Protein AF-A0A8T2JBZ5-F1 (afdb_monomer)

Organism: NCBI:txid247094

Foldseek 3Di:
DCQVVLVVVCLPPNLLVLQLQLLVLLLVLLVQCLVDPDPVSPVVSVVSNVSSCSSNVNSVLVVLCVVDVDPVSSLVSSLVVVLVVLLCVLVLLLVQLVCCQPVNDNRSSVVVSVVSVVVSVVSVVPDDPDPDDNPPDPPDPVVVCVPDPVSVVVVVVVVVVVVVVVVCLVVVLVCCVPPVVDRRSVSSVVSVVVSVVVSCCSVVVSVVCVVPVD

Solvent-accessible surface area (backbone atoms only — not comparable to full-atom values): 11447 Å² total; per-residue (Å²): 130,62,51,67,58,44,53,54,48,33,63,73,74,28,44,63,61,41,34,51,52,10,46,54,32,36,46,52,15,40,52,39,48,69,71,44,86,46,71,69,48,39,52,51,20,51,54,36,30,52,54,8,51,38,22,32,52,55,28,49,54,49,47,48,52,67,74,31,78,49,70,68,59,22,51,52,52,52,51,50,52,53,50,53,52,48,49,50,64,37,49,42,44,30,52,39,22,42,33,31,67,78,65,34,83,59,44,43,44,52,52,51,44,51,51,44,52,52,50,48,52,50,46,67,71,66,63,63,86,66,86,71,70,76,70,89,62,81,73,74,56,70,67,58,59,73,64,34,66,67,52,47,52,53,50,50,50,53,49,52,53,51,50,54,50,64,52,48,58,59,52,52,46,50,47,39,53,74,75,63,69,54,60,66,38,54,60,16,49,69,38,47,67,57,36,54,50,50,54,51,46,54,58,52,50,53,56,47,49,69,70,65,75,110

Radius of gyration: 19.51 Å; Cα contacts (8 Å, |Δi|>4): 170; chains: 1; bounding box: 45×34×56 Å

pLDDT: mean 81.17, std 9.2, range [47.78, 92.88]

Secondary structure (DSSP, 8-state):
--HHHHHHHHHHH-SHHHHHHHHHHHHHHHHHHHT--SHHHHHHHHHHHHHHHHHHHHHHHHHHHHH--SHHHHHHHHHHHHHHHHHHHHHHHHHHHHHHHHH-TTHHHHHHHHHHHHHHHHHHHH----------PPPPPHHHHHH-HHHHHHHHHHHHHHHHHHHHHHHHHHHHHHHS---HHHHHHTTHHHHHHHHHHHHHHHHHHHHH--

Mean predicted aligned error: 7.97 Å

Nearest PDB structures (foldseek):
  8wre-assembly1_A  TM=8.647E-01  e=7.474E-12  Homo sapiens
  8jt9-assembly1_A  TM=8.585E-01  e=1.665E-11  Homo sapiens
  8wlj-assembly1_A  TM=8.645E-01  e=1.445E-11  Homo sapiens
  8tgk-assembly1_A  TM=8.755E-01  e=2.930E-11  Homo sapiens
  8wvg-assembly1_A  TM=8.884E-01  e=5.156E-11  Homo sapiens

Sequence (214 aa):
MVNPFVGFITNRIGYDTPLFCGFCFTFMSAVMVTLANSYALLMVARGLHGIGSCCTSVAGMGLLADVYPDDYERGKAMGFAMSVMAIGLLGGAPFGSVMYQFTGKEAPFLVIAGFALVDGALQLYTLKPLKFSPRNMPLPPYRALLTDPYILIAAGSLCICNLSYGILEPTLTIRMMEYMCSPRWELGLAFLPSMLTFMIVVNVFGMLAHKIGR

InterPro domains:
  IPR011701 Major facilitator superfamily [PF07690] (3-214)
  IPR020846 Major facilitator superfamily domain [PS50850] (1-214)
  IPR036259 MFS transporter superfamily [G3DSA:1.20.1250.20] (1-214)
  IPR036259 MFS transporter superfamily [S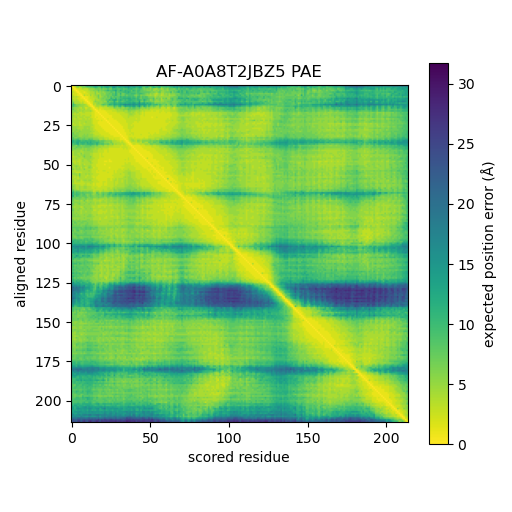SF103473] (3-214)
  IPR050930 Major Facilitator Superfamily Vesicular Transporter [PTHR23506] (1-214)

Structure (mmCIF, N/CA/C/O backbone):
data_AF-A0A8T2JBZ5-F1
#
_entry.id   AF-A0A8T2JBZ5-F1
#
loop_
_atom_site.group_PDB
_atom_site.id
_atom_site.type_symbol
_atom_site.label_atom_id
_atom_site.label_alt_id
_atom_site.label_comp_id
_atom_site.label_asym_id
_atom_site.label_entity_id
_atom_site.label_seq_id
_atom_site.pdbx_PDB_ins_code
_atom_site.Cartn_x
_atom_site.Cartn_y
_atom_site.Cartn_z
_atom_site.occupancy
_atom_site.B_iso_or_equiv
_atom_site.auth_seq_id
_atom_site.auth_comp_id
_atom_site.auth_asym_id
_atom_site.auth_atom_id
_atom_site.pdbx_PDB_model_num
ATOM 1 N N . MET A 1 1 ? 6.187 -12.474 -0.066 1.00 54.81 1 MET A N 1
ATOM 2 C CA . MET A 1 1 ? 6.265 -13.876 -0.553 1.00 54.81 1 MET A CA 1
ATOM 3 C C . MET A 1 1 ? 5.471 -14.106 -1.838 1.00 54.81 1 MET A C 1
ATOM 5 O O . MET A 1 1 ? 5.919 -14.898 -2.652 1.00 54.81 1 MET A O 1
ATOM 9 N N . VAL A 1 2 ? 4.347 -13.414 -2.061 1.00 75.19 2 VAL A N 1
ATOM 10 C CA . VAL A 1 2 ? 3.507 -13.580 -3.269 1.00 75.19 2 VAL A CA 1
ATOM 11 C C . VAL A 1 2 ? 4.074 -12.841 -4.499 1.00 75.19 2 VAL A C 1
ATOM 13 O O . VAL A 1 2 ? 3.855 -13.257 -5.632 1.00 75.19 2 VAL A O 1
ATOM 16 N N . ASN A 1 3 ? 4.894 -11.808 -4.285 1.00 76.19 3 ASN A N 1
ATOM 17 C CA . ASN A 1 3 ? 5.464 -10.942 -5.328 1.00 76.19 3 ASN A CA 1
ATOM 18 C C . ASN A 1 3 ? 6.165 -11.679 -6.485 1.00 76.19 3 ASN A C 1
ATOM 20 O O . ASN A 1 3 ? 5.849 -11.368 -7.633 1.00 76.19 3 ASN A O 1
ATOM 24 N N . PRO A 1 4 ? 7.061 -12.662 -6.255 1.00 76.00 4 PRO A N 1
ATOM 25 C CA . PRO A 1 4 ? 7.689 -13.394 -7.358 1.00 76.00 4 PRO A CA 1
ATOM 26 C C . PRO A 1 4 ? 6.707 -14.228 -8.182 1.00 76.00 4 PRO A C 1
ATOM 28 O O . PRO A 1 4 ? 6.885 -14.370 -9.390 1.00 76.00 4 PRO A O 1
ATOM 31 N N . PHE A 1 5 ? 5.658 -14.759 -7.549 1.00 76.69 5 PHE A N 1
ATOM 32 C CA . PHE A 1 5 ? 4.636 -15.539 -8.239 1.00 76.69 5 PHE A CA 1
ATOM 33 C C . PHE A 1 5 ? 3.788 -14.648 -9.153 1.00 76.69 5 PHE A C 1
ATOM 35 O O . PHE A 1 5 ? 3.568 -14.986 -10.314 1.00 76.69 5 PHE A O 1
ATOM 42 N N . VAL A 1 6 ? 3.402 -13.465 -8.665 1.00 74.38 6 VAL A N 1
ATOM 43 C CA . VAL A 1 6 ? 2.724 -12.449 -9.482 1.00 74.38 6 VAL A CA 1
ATOM 44 C C . VAL A 1 6 ? 3.616 -12.016 -10.639 1.00 74.38 6 VAL A C 1
ATOM 46 O O . VAL A 1 6 ? 3.147 -11.998 -11.766 1.00 74.38 6 VAL A O 1
ATOM 49 N N . GLY A 1 7 ? 4.906 -11.759 -10.405 1.00 70.75 7 GLY A N 1
ATOM 50 C CA . GLY A 1 7 ? 5.843 -11.407 -11.477 1.00 70.75 7 GLY A CA 1
ATOM 51 C C . GLY A 1 7 ? 5.922 -12.467 -12.584 1.00 70.75 7 GLY A C 1
ATOM 52 O O . GLY A 1 7 ? 5.960 -12.127 -13.765 1.00 70.75 7 GLY A O 1
ATOM 53 N N . PHE A 1 8 ? 5.877 -13.755 -12.228 1.00 74.56 8 PHE A N 1
ATOM 54 C CA . PHE A 1 8 ? 5.816 -14.842 -13.210 1.00 74.56 8 PHE A CA 1
ATOM 55 C C . PHE A 1 8 ? 4.500 -14.853 -14.002 1.00 74.56 8 PHE A C 1
ATOM 57 O O . PHE A 1 8 ? 4.525 -15.041 -15.218 1.00 74.56 8 PHE A O 1
ATOM 64 N N . ILE A 1 9 ? 3.363 -14.631 -13.333 1.00 73.62 9 ILE A N 1
ATOM 65 C CA . ILE A 1 9 ? 2.038 -14.549 -13.971 1.00 73.62 9 ILE A CA 1
ATOM 66 C C . ILE A 1 9 ? 1.977 -13.362 -14.934 1.00 73.62 9 ILE A C 1
ATOM 68 O O . I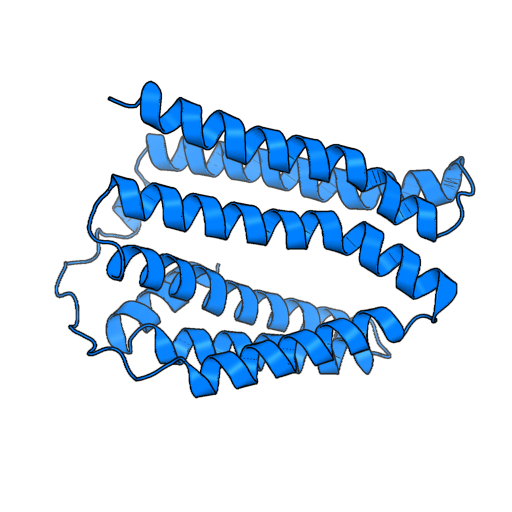LE A 1 9 ? 1.582 -13.528 -16.089 1.00 73.62 9 ILE A O 1
ATOM 72 N N . THR A 1 10 ? 2.432 -12.193 -14.489 1.00 72.50 10 THR A N 1
ATOM 73 C CA . THR A 1 10 ? 2.476 -10.965 -15.283 1.00 72.50 10 THR A CA 1
ATOM 74 C C . THR A 1 10 ? 3.302 -11.148 -16.557 1.00 72.50 10 THR A C 1
ATOM 76 O O . THR A 1 10 ? 2.872 -10.763 -17.640 1.00 72.50 10 THR A O 1
ATOM 79 N N . ASN A 1 11 ? 4.446 -11.833 -16.462 1.00 70.06 11 ASN A N 1
ATOM 80 C CA . ASN A 1 11 ? 5.308 -12.130 -17.610 1.00 70.06 11 ASN A CA 1
ATOM 81 C C . ASN A 1 11 ? 4.724 -13.146 -18.605 1.00 70.06 11 ASN A C 1
ATOM 83 O O . ASN A 1 11 ? 5.298 -13.318 -19.679 1.00 70.06 11 ASN A O 1
ATOM 87 N N . ARG A 1 12 ? 3.636 -13.854 -18.271 1.00 70.25 12 ARG A N 1
ATOM 88 C CA . ARG A 1 12 ? 2.995 -14.836 -19.166 1.00 70.25 12 ARG A CA 1
ATOM 89 C C . ARG A 1 12 ? 1.660 -14.379 -19.737 1.00 70.25 12 ARG A C 1
ATOM 91 O O . ARG A 1 12 ? 1.351 -14.748 -20.864 1.00 70.25 12 ARG A O 1
ATOM 98 N N . ILE A 1 13 ? 0.868 -13.661 -18.946 1.00 72.69 13 ILE A N 1
ATOM 99 C CA . ILE A 1 13 ? -0.539 -13.355 -19.250 1.00 72.69 13 ILE A CA 1
ATOM 100 C C . ILE A 1 13 ? -0.745 -11.847 -19.479 1.00 72.69 13 ILE A C 1
ATOM 102 O O . ILE A 1 13 ? -1.772 -11.449 -20.011 1.00 72.69 13 ILE A O 1
ATOM 106 N N . GLY A 1 14 ? 0.248 -11.013 -19.153 1.00 75.25 14 GLY A N 1
ATOM 107 C CA . GLY A 1 14 ? 0.153 -9.557 -19.227 1.00 75.25 14 GLY A CA 1
ATOM 108 C C . GLY A 1 14 ? -0.137 -8.906 -17.881 1.00 75.25 14 GLY A C 1
ATOM 109 O O . GLY A 1 14 ? -0.282 -9.570 -16.855 1.00 75.25 14 GLY A O 1
ATOM 110 N N . TYR A 1 15 ? -0.158 -7.573 -17.883 1.00 79.50 15 TYR A N 1
ATOM 111 C CA . TYR A 1 15 ? -0.338 -6.753 -16.680 1.00 79.50 15 TYR A CA 1
ATOM 112 C C . TYR A 1 15 ? -1.804 -6.598 -16.269 1.00 79.50 15 TYR A C 1
ATOM 114 O O . TYR A 1 15 ? -2.091 -6.378 -15.096 1.00 79.50 15 TYR A O 1
ATOM 122 N N . ASP A 1 16 ? -2.729 -6.734 -17.212 1.00 80.25 16 ASP A N 1
ATOM 123 C CA . ASP A 1 16 ? -4.158 -6.475 -17.049 1.00 80.25 16 ASP A CA 1
ATOM 124 C C . ASP A 1 16 ? -4.858 -7.465 -16.112 1.00 80.25 16 ASP A C 1
ATOM 126 O O . ASP A 1 16 ? -5.554 -7.068 -15.177 1.00 80.25 16 ASP A O 1
ATOM 130 N N . THR A 1 17 ? -4.608 -8.753 -16.313 1.00 81.69 17 THR A N 1
ATOM 131 C CA . THR A 1 17 ? -5.174 -9.841 -15.515 1.00 81.69 17 THR A CA 1
ATOM 132 C C . THR A 1 17 ? -4.761 -9.754 -14.037 1.00 81.69 17 THR A C 1
ATOM 134 O O . THR A 1 17 ? -5.647 -9.752 -13.178 1.00 81.69 17 THR A O 1
ATOM 137 N N . PRO A 1 18 ? -3.463 -9.637 -13.678 1.00 85.88 18 PRO A N 1
ATOM 138 C CA . PRO A 1 18 ? -3.065 -9.483 -12.280 1.00 85.88 18 PRO A CA 1
ATOM 139 C C . PRO A 1 18 ? -3.553 -8.163 -11.671 1.00 85.88 18 PRO A C 1
ATOM 141 O O . PRO A 1 18 ? -3.944 -8.165 -10.505 1.00 85.88 18 PRO A O 1
ATOM 144 N N . LEU A 1 19 ? -3.607 -7.064 -12.434 1.00 85.50 19 LEU A N 1
ATOM 145 C CA . LEU A 1 19 ? -4.183 -5.794 -11.974 1.00 85.50 19 LEU A CA 1
ATOM 146 C C . LEU A 1 19 ? -5.660 -5.948 -11.578 1.00 85.50 19 LEU A C 1
ATOM 148 O O . LEU A 1 19 ? -6.044 -5.522 -10.487 1.00 85.50 19 LEU A O 1
ATOM 152 N N . PHE A 1 20 ? -6.466 -6.606 -12.414 1.00 85.88 20 PHE A N 1
ATOM 153 C CA . PHE A 1 20 ? -7.883 -6.846 -12.136 1.00 85.88 20 PHE A CA 1
ATOM 154 C C . PHE A 1 20 ? -8.094 -7.837 -10.981 1.00 85.88 20 PHE A C 1
ATOM 156 O O . PHE A 1 20 ? -8.892 -7.585 -10.079 1.00 85.88 20 PHE A O 1
ATOM 163 N N . CYS A 1 21 ? -7.332 -8.936 -10.937 1.00 88.25 21 CYS A N 1
ATOM 164 C CA . CYS A 1 21 ? -7.365 -9.860 -9.800 1.00 88.25 21 CYS A CA 1
ATOM 165 C C . CYS A 1 21 ? -6.995 -9.158 -8.484 1.00 88.25 21 CYS A C 1
ATOM 167 O O . CYS A 1 21 ? -7.618 -9.416 -7.453 1.00 88.25 21 CYS A O 1
ATOM 169 N N . GLY A 1 22 ? -5.999 -8.267 -8.515 1.00 88.31 22 GLY A N 1
ATOM 170 C CA . GLY A 1 22 ? -5.583 -7.469 -7.364 1.00 88.31 22 GLY A CA 1
ATOM 171 C C . GLY A 1 22 ? -6.711 -6.600 -6.818 1.00 88.31 22 GLY A C 1
ATOM 172 O O . GLY A 1 22 ? -6.976 -6.610 -5.610 1.00 88.31 22 GLY A O 1
ATOM 173 N N . PHE A 1 23 ? -7.434 -5.929 -7.716 1.00 87.06 23 PHE A N 1
ATOM 174 C CA . PHE A 1 23 ? -8.647 -5.187 -7.388 1.00 87.06 23 PHE A CA 1
ATOM 175 C C . PHE A 1 23 ? -9.724 -6.091 -6.769 1.00 87.06 23 PHE A C 1
ATOM 177 O O . PHE A 1 23 ? -10.191 -5.799 -5.667 1.00 87.06 23 PHE A O 1
ATOM 184 N N . CYS A 1 24 ? -10.069 -7.222 -7.396 1.00 89.00 24 CYS A N 1
ATOM 185 C CA . CYS A 1 24 ? -11.097 -8.132 -6.875 1.00 89.00 24 CYS A CA 1
ATOM 186 C C . CYS A 1 24 ? -10.785 -8.622 -5.452 1.00 89.00 24 CYS A C 1
ATOM 188 O O . CYS A 1 24 ? -11.665 -8.619 -4.589 1.00 89.00 24 CYS A O 1
ATOM 190 N N . PHE A 1 25 ? -9.534 -9.007 -5.179 1.00 91.62 25 PHE A N 1
ATOM 191 C CA . PHE A 1 25 ? -9.114 -9.432 -3.841 1.00 91.62 25 PHE A CA 1
ATOM 192 C C . PHE A 1 25 ? -9.173 -8.296 -2.818 1.00 91.62 25 PHE A C 1
ATOM 194 O O . PHE A 1 25 ? -9.611 -8.509 -1.686 1.00 91.62 25 PHE A O 1
ATOM 201 N N . THR A 1 26 ? -8.775 -7.087 -3.214 1.00 88.12 26 THR A N 1
ATOM 202 C CA . THR A 1 26 ? -8.818 -5.901 -2.349 1.00 88.12 26 THR A CA 1
ATOM 203 C C . THR A 1 26 ? -10.258 -5.507 -2.020 1.00 88.12 26 THR A C 1
ATOM 205 O O . THR A 1 26 ? -10.574 -5.261 -0.855 1.00 88.12 26 THR A O 1
ATOM 208 N N . PHE A 1 27 ? -11.152 -5.523 -3.010 1.00 87.25 27 PHE A N 1
ATOM 209 C CA . PHE A 1 27 ? -12.576 -5.250 -2.828 1.00 87.25 27 PHE A CA 1
ATOM 210 C C . PHE A 1 27 ? -13.242 -6.290 -1.920 1.00 87.25 27 PHE A C 1
ATOM 212 O O . PHE A 1 27 ? -13.893 -5.936 -0.937 1.00 87.25 27 PHE A O 1
ATOM 219 N N . MET A 1 28 ? -13.015 -7.580 -2.187 1.00 89.56 28 MET A N 1
ATOM 220 C CA . MET A 1 28 ? -13.546 -8.665 -1.359 1.00 89.56 28 MET A CA 1
ATOM 221 C C . MET A 1 28 ? -13.034 -8.569 0.084 1.00 89.56 28 MET A C 1
ATOM 223 O O . MET A 1 28 ? -13.809 -8.733 1.023 1.00 89.56 28 MET A O 1
ATOM 227 N N . SER A 1 29 ? -11.762 -8.213 0.275 1.00 89.44 29 SER A N 1
ATOM 228 C CA . SER A 1 29 ? -11.204 -7.945 1.601 1.00 89.44 29 SER A CA 1
ATOM 229 C C . SER A 1 29 ? -11.911 -6.784 2.312 1.00 89.44 29 SER A C 1
ATOM 231 O O . SER A 1 29 ? -12.295 -6.936 3.470 1.00 89.44 29 SER A O 1
ATOM 233 N N . ALA A 1 30 ? -12.145 -5.653 1.637 1.00 86.00 30 ALA A N 1
ATOM 234 C CA . ALA A 1 30 ? -12.829 -4.499 2.226 1.00 86.00 30 ALA A CA 1
ATOM 235 C C . ALA A 1 30 ? -14.256 -4.845 2.695 1.00 86.00 30 ALA A C 1
ATOM 237 O O . ALA A 1 30 ? -14.659 -4.478 3.803 1.00 86.00 30 ALA A O 1
ATOM 238 N N . VAL A 1 31 ? -14.994 -5.623 1.896 1.00 85.62 31 VAL A N 1
ATOM 239 C CA . VAL A 1 31 ? -16.324 -6.132 2.270 1.00 85.62 31 VAL A CA 1
ATOM 240 C C . VAL A 1 31 ? -16.231 -7.065 3.479 1.00 85.62 31 VAL A C 1
ATOM 242 O O . VAL A 1 31 ? -16.978 -6.897 4.443 1.00 85.62 31 VAL A O 1
ATOM 245 N N . MET A 1 32 ? -15.281 -8.007 3.478 1.00 87.81 32 MET A N 1
ATOM 246 C CA . MET A 1 32 ? -15.077 -8.929 4.600 1.00 87.81 32 MET A CA 1
ATOM 247 C C . MET A 1 32 ? -14.727 -8.199 5.896 1.00 87.81 32 MET A C 1
ATOM 249 O O . MET A 1 32 ? -15.253 -8.572 6.937 1.00 87.81 32 MET A O 1
ATOM 253 N N . VAL A 1 33 ? -13.882 -7.161 5.848 1.00 85.31 33 VAL A N 1
ATOM 254 C CA . VAL A 1 33 ? -13.533 -6.342 7.023 1.00 85.31 33 VAL A CA 1
ATOM 255 C C . VAL A 1 33 ? -14.755 -5.607 7.567 1.00 85.31 33 VAL A C 1
ATOM 257 O O . VAL A 1 33 ? -14.935 -5.554 8.780 1.00 85.31 33 VAL A O 1
ATOM 260 N N . THR A 1 34 ? -15.610 -5.082 6.689 1.00 82.00 34 THR A N 1
ATOM 261 C CA . THR A 1 34 ? -16.828 -4.361 7.094 1.00 82.00 34 THR A CA 1
ATOM 262 C C . THR A 1 34 ? -17.817 -5.287 7.807 1.00 82.00 34 THR A C 1
ATOM 264 O O . THR A 1 34 ? -18.421 -4.906 8.803 1.00 82.00 34 THR A O 1
ATOM 267 N N . LEU A 1 35 ? -17.942 -6.531 7.337 1.00 83.69 35 LEU A N 1
ATOM 268 C CA . LEU A 1 35 ? -18.834 -7.546 7.909 1.00 83.69 35 LEU A CA 1
ATOM 269 C C . L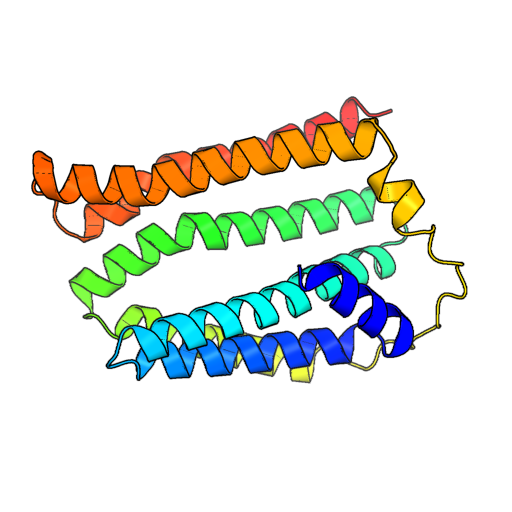EU A 1 35 ? -18.174 -8.379 9.023 1.00 83.69 35 LEU A C 1
ATOM 271 O O . LEU A 1 35 ? -18.775 -9.335 9.527 1.00 83.69 35 LEU A O 1
ATOM 275 N N . ALA A 1 36 ? -16.927 -8.074 9.391 1.00 84.50 36 ALA A N 1
ATOM 276 C CA . ALA A 1 36 ? -16.163 -8.927 10.281 1.00 84.50 36 ALA A CA 1
ATOM 277 C C . ALA A 1 36 ? -16.634 -8.820 11.736 1.00 84.50 36 ALA A C 1
ATOM 279 O O . ALA A 1 36 ? -16.377 -7.836 12.424 1.00 84.50 36 ALA A O 1
ATOM 280 N N . ASN A 1 37 ? -17.238 -9.901 12.234 1.00 83.12 37 ASN A N 1
ATOM 281 C CA . ASN A 1 37 ? -17.626 -10.045 13.643 1.00 83.12 37 ASN A CA 1
ATOM 282 C C . ASN A 1 37 ? -16.644 -10.899 14.463 1.00 83.12 37 ASN A C 1
ATOM 284 O O . ASN A 1 37 ? -16.830 -11.075 15.665 1.00 83.12 37 ASN A O 1
ATOM 288 N N . SER A 1 38 ? -15.603 -11.454 13.832 1.00 89.44 38 SER A N 1
ATOM 289 C CA . SER A 1 38 ? -14.613 -12.304 14.496 1.00 89.44 38 SER A CA 1
ATOM 290 C C . SER A 1 38 ? -13.186 -11.949 14.088 1.00 89.44 38 SER A C 1
ATOM 292 O O . SER A 1 38 ? -12.917 -11.543 12.955 1.00 89.44 38 SER A O 1
ATOM 294 N N . TYR A 1 39 ? -12.246 -12.155 15.015 1.00 87.31 39 TYR A N 1
ATOM 295 C CA . TYR A 1 39 ? -10.819 -11.945 14.763 1.00 87.31 39 TYR A CA 1
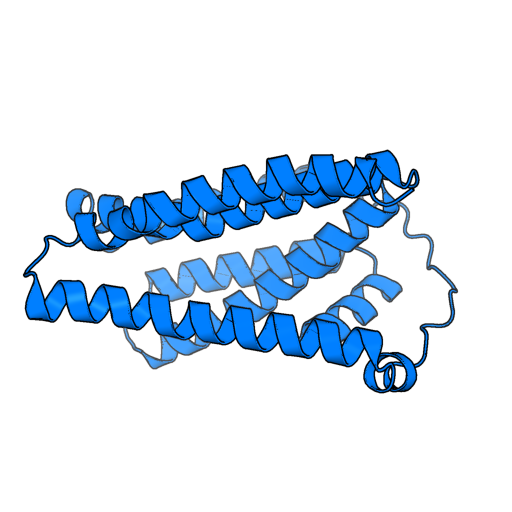ATOM 296 C C . TYR A 1 39 ? -10.293 -12.836 13.628 1.00 87.31 39 TYR A C 1
ATOM 298 O O . TYR A 1 39 ? -9.519 -12.381 12.790 1.00 87.31 39 TYR A O 1
ATOM 306 N N . ALA A 1 40 ? -10.763 -14.086 13.551 1.00 90.88 40 ALA A N 1
ATOM 307 C CA . ALA A 1 40 ? -10.393 -15.008 12.480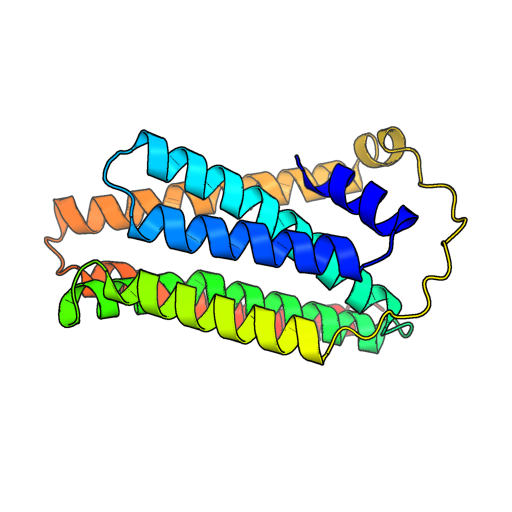 1.00 90.88 40 ALA A CA 1
ATOM 308 C C . ALA A 1 40 ? -10.785 -14.463 11.096 1.00 90.88 40 ALA A C 1
ATOM 310 O O . ALA A 1 40 ? -9.981 -14.509 10.166 1.00 90.88 40 ALA A O 1
ATOM 311 N N . LEU A 1 41 ? -11.985 -13.885 10.972 1.00 89.25 41 LEU A N 1
ATOM 312 C CA . LEU A 1 41 ? -12.459 -13.304 9.717 1.00 89.25 41 LEU A CA 1
ATOM 313 C C . LEU A 1 41 ? -11.647 -12.062 9.319 1.00 89.25 41 LEU A C 1
ATOM 315 O O . LEU A 1 41 ? -11.295 -11.919 8.149 1.00 89.25 41 LEU A O 1
ATOM 319 N N . LEU A 1 42 ? -11.267 -11.216 10.285 1.00 88.06 42 LEU A N 1
ATOM 320 C CA . LEU A 1 42 ? -10.341 -10.100 10.049 1.00 88.06 42 LEU A CA 1
ATOM 321 C C . LEU A 1 42 ? -8.972 -10.585 9.560 1.00 88.06 42 LEU A C 1
ATOM 323 O O . LEU A 1 42 ? -8.416 -10.002 8.631 1.00 88.06 42 LEU A O 1
ATOM 327 N N . MET A 1 43 ? -8.438 -11.657 10.151 1.00 91.19 43 MET A N 1
ATOM 328 C CA . MET A 1 43 ? -7.153 -12.238 9.748 1.00 91.19 43 MET A CA 1
ATOM 329 C C . MET A 1 43 ? -7.188 -12.735 8.300 1.00 91.19 43 MET A C 1
ATOM 331 O O . MET A 1 43 ? -6.309 -12.399 7.505 1.00 91.19 43 MET A O 1
ATOM 335 N N . VAL A 1 44 ? -8.244 -13.464 7.927 1.00 92.88 44 VAL A N 1
ATOM 336 C CA . VAL A 1 44 ? -8.451 -13.917 6.543 1.00 92.88 44 VAL A CA 1
ATOM 337 C C . VAL A 1 44 ? -8.569 -12.723 5.597 1.00 92.88 44 VAL A C 1
ATOM 339 O O . VAL A 1 44 ? -7.901 -12.693 4.562 1.00 92.88 44 VAL A O 1
ATOM 342 N N . ALA A 1 45 ? -9.351 -11.706 5.965 1.00 91.56 45 ALA A N 1
ATOM 343 C CA . ALA A 1 45 ? -9.512 -10.508 5.151 1.00 91.56 45 ALA A CA 1
ATOM 344 C C . ALA A 1 45 ? -8.177 -9.770 4.940 1.00 91.56 45 ALA A C 1
ATOM 346 O O . ALA A 1 45 ? -7.891 -9.325 3.829 1.00 91.56 45 ALA A O 1
ATOM 347 N N . ARG A 1 46 ? -7.317 -9.685 5.963 1.00 90.19 46 ARG A N 1
ATOM 348 C CA . ARG A 1 46 ? -5.975 -9.086 5.852 1.00 90.19 46 ARG A CA 1
ATOM 349 C C . ARG A 1 46 ? -5.032 -9.908 4.979 1.00 90.19 46 ARG A C 1
ATOM 351 O O . ARG A 1 46 ? -4.309 -9.324 4.174 1.00 90.19 46 ARG A O 1
ATOM 358 N N . GLY A 1 47 ? -5.078 -11.235 5.079 1.00 92.62 47 GLY A N 1
ATOM 359 C CA . GLY A 1 47 ? -4.340 -12.118 4.173 1.00 92.62 47 GLY A CA 1
ATOM 360 C C . GLY A 1 47 ? -4.737 -11.887 2.714 1.00 92.62 47 GLY A C 1
ATOM 361 O O . GLY A 1 47 ? -3.876 -11.698 1.854 1.00 92.62 47 GLY A O 1
ATOM 362 N N . LEU A 1 48 ? -6.043 -11.799 2.453 1.00 91.75 48 LEU A N 1
ATOM 363 C CA . LEU A 1 48 ? -6.591 -11.525 1.126 1.00 91.75 48 LEU A CA 1
ATOM 364 C C . LEU A 1 48 ? -6.185 -10.142 0.596 1.00 91.75 48 LEU A C 1
ATOM 366 O O . LEU A 1 48 ? -5.787 -10.016 -0.561 1.00 91.75 48 LEU A O 1
ATOM 370 N N . HIS A 1 49 ? -6.215 -9.122 1.458 1.00 90.50 49 HIS A N 1
ATOM 371 C CA . HIS A 1 49 ? -5.734 -7.781 1.129 1.00 90.50 49 HIS A CA 1
ATOM 372 C C . HIS A 1 49 ? -4.262 -7.800 0.707 1.00 90.50 49 HIS A C 1
ATOM 374 O O . HIS A 1 49 ? -3.889 -7.157 -0.269 1.00 90.50 49 HIS A O 1
ATOM 380 N N . GLY A 1 50 ? -3.421 -8.560 1.417 1.00 89.81 50 GLY A N 1
ATOM 381 C CA . GLY A 1 50 ? -2.003 -8.702 1.090 1.00 89.81 50 GLY A CA 1
ATOM 382 C C . GLY A 1 50 ? -1.773 -9.322 -0.290 1.00 89.81 50 GLY A C 1
ATOM 383 O O . GLY A 1 50 ? -0.900 -8.866 -1.030 1.00 89.81 50 GLY A O 1
ATOM 384 N N . ILE A 1 51 ? -2.584 -10.315 -0.669 1.00 90.88 51 ILE A N 1
ATOM 385 C CA . ILE A 1 51 ? -2.560 -10.898 -2.020 1.00 90.88 51 ILE A CA 1
ATOM 386 C C . ILE A 1 51 ? -2.961 -9.840 -3.054 1.00 90.88 51 ILE A C 1
ATOM 388 O O . ILE A 1 51 ? -2.243 -9.648 -4.035 1.00 90.88 51 ILE A O 1
ATOM 392 N N . GLY A 1 52 ? -4.056 -9.113 -2.810 1.00 88.62 52 GLY A N 1
ATOM 393 C CA . GLY A 1 52 ? -4.526 -8.047 -3.696 1.00 88.62 52 GLY A CA 1
ATOM 394 C C . GLY A 1 52 ? -3.484 -6.947 -3.912 1.00 88.62 52 GLY A C 1
ATOM 395 O O . GLY A 1 52 ? -3.119 -6.643 -5.046 1.00 88.62 52 GLY A O 1
ATOM 396 N N . SER A 1 53 ? -2.925 -6.430 -2.817 1.00 88.75 53 SER A N 1
ATOM 397 C CA . SER A 1 53 ? -1.878 -5.403 -2.810 1.00 88.75 53 SER A CA 1
ATOM 398 C C . SER A 1 53 ? -0.628 -5.840 -3.577 1.00 88.75 53 SER A C 1
ATOM 400 O O . SER A 1 53 ? -0.066 -5.067 -4.354 1.00 88.75 53 SER A O 1
ATOM 402 N N . CYS A 1 54 ? -0.213 -7.099 -3.427 1.00 89.12 54 CYS A N 1
ATOM 403 C CA . CYS A 1 54 ? 0.902 -7.663 -4.179 1.00 89.12 54 CYS A CA 1
ATOM 404 C C . CYS A 1 54 ? 0.631 -7.680 -5.690 1.00 89.12 54 CYS A C 1
ATOM 406 O O . CYS A 1 54 ? 1.508 -7.318 -6.476 1.00 89.12 54 CYS A O 1
ATOM 408 N N . CYS A 1 55 ? -0.562 -8.111 -6.100 1.00 87.62 55 CYS A N 1
ATOM 409 C CA . CYS A 1 55 ? -0.954 -8.144 -7.504 1.00 87.62 55 CYS A CA 1
ATOM 410 C C . CYS A 1 55 ? -0.913 -6.743 -8.127 1.00 87.62 55 CYS A C 1
ATOM 412 O O . CYS A 1 55 ? -0.264 -6.547 -9.154 1.00 87.62 55 CYS A O 1
ATOM 414 N N . THR A 1 56 ? -1.516 -5.759 -7.457 1.00 87.44 56 THR A N 1
ATOM 415 C CA . THR A 1 56 ? -1.584 -4.374 -7.938 1.00 87.44 56 THR A CA 1
ATOM 416 C C . THR A 1 56 ? -0.221 -3.685 -7.943 1.00 87.44 56 THR A C 1
ATOM 418 O O . THR A 1 56 ? 0.132 -3.046 -8.928 1.00 87.44 56 THR A O 1
ATOM 421 N N . SER A 1 57 ? 0.580 -3.826 -6.883 1.00 86.88 57 SER A N 1
ATOM 422 C CA . SER A 1 57 ? 1.887 -3.155 -6.787 1.00 86.88 57 SER A CA 1
ATOM 423 C C . SER A 1 57 ? 2.905 -3.697 -7.793 1.00 86.88 57 SER A C 1
ATOM 425 O O . SER A 1 57 ? 3.567 -2.915 -8.472 1.00 86.88 57 SER A O 1
ATOM 427 N N . VAL A 1 58 ? 3.010 -5.023 -7.942 1.00 86.69 58 VAL A N 1
ATOM 428 C CA . VAL A 1 58 ? 3.961 -5.646 -8.877 1.00 86.69 58 VAL A CA 1
ATOM 429 C C . VAL A 1 58 ? 3.549 -5.388 -10.325 1.00 86.69 58 VAL A C 1
ATOM 431 O O . VAL A 1 58 ? 4.378 -4.959 -11.127 1.00 86.69 58 VAL A O 1
ATOM 434 N N . ALA A 1 59 ? 2.278 -5.618 -10.669 1.00 86.12 59 ALA A N 1
ATOM 435 C CA . ALA A 1 59 ? 1.804 -5.403 -12.031 1.00 86.12 59 ALA A CA 1
ATOM 436 C C . ALA A 1 59 ? 1.730 -3.910 -12.390 1.00 86.12 59 ALA A C 1
ATOM 438 O O . ALA A 1 59 ? 2.106 -3.544 -13.497 1.00 86.12 59 ALA A O 1
ATOM 439 N N . GLY A 1 60 ? 1.328 -3.039 -11.462 1.00 86.56 60 GLY A N 1
ATOM 440 C CA . GLY A 1 60 ? 1.261 -1.593 -11.682 1.00 86.56 60 GLY A CA 1
ATOM 441 C C . GLY A 1 60 ? 2.634 -0.959 -11.902 1.00 86.56 60 GLY A C 1
ATOM 442 O O . GLY A 1 60 ? 2.820 -0.223 -12.868 1.00 86.56 60 GLY A O 1
ATOM 443 N N . MET A 1 61 ? 3.626 -1.291 -11.067 1.00 86.62 61 MET A N 1
ATOM 444 C CA . MET A 1 61 ? 4.992 -0.783 -11.255 1.00 86.62 61 MET A CA 1
ATOM 445 C C . MET A 1 61 ? 5.651 -1.365 -12.510 1.00 86.62 61 MET A C 1
ATOM 447 O O . MET A 1 61 ? 6.374 -0.652 -13.201 1.00 86.62 61 MET A O 1
ATOM 451 N N . GLY A 1 62 ? 5.381 -2.634 -12.835 1.00 84.94 62 GLY A N 1
ATOM 452 C CA . GLY A 1 62 ? 5.851 -3.250 -14.075 1.00 84.94 62 GLY A CA 1
ATOM 453 C C . GLY A 1 62 ? 5.238 -2.609 -15.323 1.00 84.94 62 GLY A C 1
ATOM 454 O O . GLY A 1 62 ? 5.963 -2.294 -16.259 1.00 84.94 62 GLY A O 1
ATOM 455 N N . LEU A 1 63 ? 3.933 -2.328 -15.301 1.00 84.81 63 LEU A N 1
ATOM 456 C CA . LEU A 1 63 ? 3.241 -1.609 -16.370 1.00 84.81 63 LEU A CA 1
ATOM 457 C C . LEU A 1 63 ? 3.836 -0.212 -16.571 1.00 84.81 63 LEU A C 1
ATOM 459 O O . LEU A 1 63 ? 4.074 0.206 -17.699 1.00 84.81 63 LEU A O 1
ATOM 463 N N . LEU A 1 64 ? 4.108 0.504 -15.480 1.00 85.38 64 LEU A N 1
ATOM 464 C CA . LEU A 1 64 ? 4.701 1.836 -15.543 1.00 85.38 64 LEU A CA 1
ATOM 465 C C . LEU A 1 64 ? 6.120 1.805 -16.128 1.00 85.38 64 LEU A C 1
ATOM 467 O O . LEU A 1 64 ? 6.481 2.686 -16.904 1.00 85.38 64 LEU A O 1
ATOM 471 N N . ALA A 1 65 ? 6.901 0.775 -15.795 1.00 84.25 65 ALA A N 1
ATOM 472 C CA . ALA A 1 65 ? 8.231 0.568 -16.360 1.00 84.25 65 ALA A CA 1
ATOM 473 C C . ALA A 1 65 ? 8.209 0.297 -17.871 1.00 84.25 65 ALA A C 1
ATOM 475 O O . ALA A 1 65 ? 9.152 0.678 -18.559 1.00 84.25 65 ALA A O 1
ATOM 476 N N . ASP A 1 66 ? 7.161 -0.364 -18.365 1.00 82.38 66 ASP A N 1
ATOM 477 C CA . ASP A 1 66 ? 7.005 -0.701 -19.781 1.00 82.38 66 ASP A CA 1
ATOM 478 C C . ASP A 1 66 ? 6.423 0.461 -20.603 1.00 82.38 66 ASP A C 1
ATOM 480 O O . ASP A 1 66 ? 6.795 0.644 -21.761 1.00 82.38 66 ASP A O 1
ATOM 484 N N . VAL A 1 67 ? 5.529 1.265 -20.016 1.00 84.69 67 VAL A N 1
ATOM 485 C CA . VAL A 1 67 ? 4.920 2.433 -20.680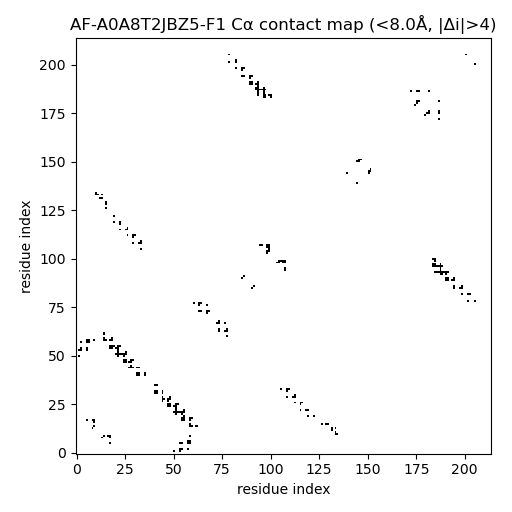 1.00 84.69 67 VAL A CA 1
ATOM 486 C C . VAL A 1 67 ? 5.919 3.581 -20.852 1.00 84.69 67 VAL A C 1
ATOM 488 O O . VAL A 1 67 ? 5.852 4.289 -21.856 1.00 84.69 67 VAL A O 1
ATOM 491 N N . TYR A 1 68 ? 6.846 3.757 -19.907 1.00 84.19 68 TYR A N 1
ATOM 492 C CA . TYR A 1 68 ? 7.878 4.795 -19.952 1.00 84.19 68 TYR A CA 1
ATOM 493 C C . TYR A 1 68 ? 9.254 4.167 -20.242 1.00 84.19 68 TYR A C 1
ATOM 495 O O . TYR A 1 68 ? 9.938 3.749 -19.308 1.00 84.19 68 TYR A O 1
ATOM 503 N N . PRO A 1 69 ? 9.678 4.073 -21.518 1.00 77.62 69 PRO A N 1
ATOM 504 C CA . PRO A 1 69 ? 10.957 3.463 -21.883 1.00 77.62 69 PRO A CA 1
ATOM 505 C C . PRO A 1 69 ? 12.167 4.358 -21.581 1.00 77.62 69 PRO A C 1
ATOM 507 O O . PRO A 1 69 ? 13.272 3.843 -21.428 1.00 77.62 69 PRO A O 1
ATOM 510 N N . ASP A 1 70 ? 11.975 5.677 -21.510 1.00 87.12 70 ASP A N 1
ATOM 511 C CA . ASP A 1 70 ? 13.032 6.622 -21.158 1.00 87.12 70 ASP A CA 1
ATOM 512 C C . ASP A 1 70 ? 13.337 6.563 -19.653 1.00 87.12 70 ASP A C 1
ATOM 514 O O . ASP A 1 70 ? 12.435 6.675 -18.821 1.00 87.12 70 ASP A O 1
ATOM 518 N N . ASP A 1 71 ? 14.612 6.399 -19.287 1.00 80.81 71 ASP A N 1
ATOM 519 C CA . ASP A 1 71 ? 15.032 6.225 -17.890 1.00 80.81 71 ASP A CA 1
ATOM 520 C C . ASP A 1 71 ? 14.662 7.418 -16.997 1.00 80.81 71 ASP A C 1
ATOM 522 O O . ASP A 1 71 ? 14.349 7.236 -15.814 1.00 80.81 71 ASP A O 1
ATOM 526 N N . TYR A 1 72 ? 14.669 8.634 -17.551 1.00 80.06 72 TYR A N 1
ATOM 527 C CA . TYR A 1 72 ? 14.321 9.843 -16.815 1.00 80.06 72 TYR A CA 1
ATOM 528 C C . TYR A 1 72 ? 12.808 9.941 -16.593 1.00 80.06 72 TYR A C 1
ATOM 530 O O . TYR A 1 72 ? 12.363 10.144 -15.458 1.00 80.06 72 TYR A O 1
ATOM 538 N N . GLU A 1 73 ? 12.000 9.733 -17.635 1.00 83.75 73 GLU A N 1
ATOM 539 C CA . GLU A 1 73 ? 10.538 9.720 -17.499 1.00 83.75 73 GLU A CA 1
ATOM 540 C C . GLU A 1 73 ? 10.044 8.565 -16.620 1.00 83.75 73 GLU A C 1
ATOM 542 O O . GLU A 1 73 ? 9.158 8.764 -15.783 1.00 83.75 73 GLU A O 1
ATOM 547 N N . ARG A 1 74 ? 10.667 7.385 -16.727 1.00 84.44 74 ARG A N 1
ATOM 548 C CA . ARG A 1 74 ? 10.362 6.207 -15.906 1.00 84.44 74 ARG A CA 1
ATOM 549 C C . ARG A 1 74 ? 10.621 6.456 -14.430 1.00 84.44 74 ARG A C 1
ATOM 551 O O . ARG A 1 74 ? 9.750 6.185 -13.605 1.00 84.44 74 ARG A O 1
ATOM 558 N N . GLY A 1 75 ? 11.799 6.987 -14.094 1.00 80.56 75 GLY A N 1
ATOM 559 C CA . GLY A 1 75 ? 12.158 7.324 -12.715 1.00 80.56 75 GLY A CA 1
ATOM 560 C C . GLY A 1 75 ? 11.187 8.336 -12.108 1.00 80.56 75 GLY A C 1
ATOM 561 O O . GLY A 1 75 ? 10.705 8.145 -10.991 1.00 80.56 75 GLY A O 1
ATOM 562 N N . LYS A 1 76 ? 10.809 9.360 -12.883 1.00 83.19 76 LYS A N 1
ATOM 563 C CA . LYS A 1 76 ? 9.819 10.364 -12.478 1.00 83.19 76 LYS A CA 1
ATOM 564 C C . LYS A 1 76 ? 8.430 9.758 -12.255 1.00 83.19 76 LYS A C 1
ATOM 566 O O . LYS A 1 76 ? 7.804 10.041 -11.233 1.00 83.19 76 LYS A O 1
ATOM 571 N N . ALA A 1 77 ? 7.952 8.921 -13.174 1.00 84.50 77 ALA A N 1
ATOM 572 C CA . ALA A 1 77 ? 6.649 8.270 -13.065 1.00 84.50 77 ALA A CA 1
ATOM 573 C C . ALA A 1 77 ? 6.594 7.314 -11.862 1.00 84.50 77 ALA A C 1
ATOM 575 O O . ALA A 1 77 ? 5.668 7.384 -11.052 1.00 84.50 77 ALA A O 1
ATOM 576 N N . MET A 1 78 ? 7.612 6.465 -11.694 1.00 86.12 78 MET A N 1
ATOM 577 C CA . MET A 1 78 ? 7.730 5.553 -10.552 1.00 86.12 78 MET A CA 1
ATOM 578 C C . MET A 1 78 ? 7.844 6.301 -9.222 1.00 86.12 78 MET A C 1
ATOM 580 O O . MET A 1 78 ? 7.197 5.918 -8.248 1.00 86.12 78 MET A O 1
ATOM 584 N N . GLY A 1 79 ? 8.620 7.387 -9.178 1.00 82.56 79 GLY A N 1
ATOM 585 C CA . GLY A 1 79 ? 8.736 8.253 -8.006 1.00 82.56 79 GLY A CA 1
ATOM 586 C C . GLY A 1 79 ? 7.400 8.886 -7.616 1.00 82.56 79 GLY A C 1
ATOM 587 O O . GLY A 1 79 ? 7.031 8.877 -6.440 1.00 82.56 79 GLY A O 1
ATOM 588 N N . PHE A 1 80 ? 6.626 9.359 -8.596 1.00 84.88 80 PHE A N 1
ATOM 589 C CA . PHE A 1 80 ? 5.272 9.858 -8.364 1.00 84.88 80 PHE A CA 1
ATOM 590 C C . PHE A 1 80 ? 4.341 8.761 -7.823 1.00 84.88 80 PHE A C 1
ATOM 592 O O . PHE A 1 80 ? 3.689 8.970 -6.801 1.00 84.88 80 PHE A O 1
ATOM 599 N N . ALA A 1 81 ? 4.332 7.571 -8.434 1.00 86.06 81 ALA A N 1
ATOM 600 C CA . ALA A 1 81 ? 3.514 6.444 -7.980 1.00 86.06 81 ALA A CA 1
ATOM 601 C C . ALA A 1 81 ? 3.836 6.029 -6.530 1.00 86.06 81 ALA A C 1
ATOM 603 O O . ALA A 1 81 ? 2.929 5.867 -5.710 1.00 86.06 81 ALA A O 1
ATOM 604 N N . MET A 1 82 ? 5.122 5.933 -6.177 1.00 83.69 82 MET A N 1
ATOM 605 C CA . MET A 1 82 ? 5.556 5.648 -4.804 1.00 83.69 82 MET A CA 1
ATOM 606 C C . MET A 1 82 ? 5.175 6.765 -3.824 1.00 83.69 82 MET A C 1
ATOM 608 O O . MET A 1 82 ? 4.809 6.477 -2.684 1.00 83.69 82 MET A O 1
ATOM 612 N N . SER A 1 83 ? 5.207 8.027 -4.261 1.00 82.62 83 SER A N 1
ATOM 613 C CA . SER A 1 83 ? 4.783 9.167 -3.436 1.00 82.62 83 SER A CA 1
ATOM 614 C C . SER A 1 83 ? 3.295 9.084 -3.100 1.00 82.62 83 SER A C 1
ATOM 616 O O . SER A 1 83 ? 2.920 9.224 -1.938 1.00 82.62 83 SER A O 1
ATOM 618 N N . VAL A 1 84 ? 2.450 8.791 -4.095 1.00 85.69 84 VAL A N 1
ATOM 619 C CA . VAL A 1 84 ? 1.004 8.591 -3.897 1.00 85.69 84 VAL A CA 1
ATOM 620 C C . VAL A 1 84 ? 0.741 7.416 -2.953 1.00 85.69 84 VAL A C 1
ATOM 622 O O . VAL A 1 84 ? -0.064 7.543 -2.031 1.00 85.69 84 VAL A O 1
ATOM 625 N N . MET A 1 85 ? 1.460 6.300 -3.121 1.00 84.94 85 MET A N 1
ATOM 626 C CA . MET A 1 85 ? 1.338 5.135 -2.237 1.00 84.94 85 MET A CA 1
ATOM 627 C C . MET A 1 85 ? 1.639 5.492 -0.777 1.00 84.94 85 MET A C 1
ATOM 629 O O . MET A 1 85 ? 0.910 5.091 0.130 1.00 84.94 85 MET A O 1
ATOM 633 N N . ALA A 1 86 ? 2.683 6.282 -0.540 1.00 82.44 86 ALA A N 1
ATOM 634 C CA . ALA A 1 86 ? 3.049 6.695 0.804 1.00 82.44 86 ALA A CA 1
ATOM 635 C C . ALA A 1 86 ? 2.088 7.713 1.422 1.00 82.44 86 ALA A C 1
ATOM 637 O O . ALA A 1 86 ? 1.810 7.634 2.617 1.00 82.44 86 ALA A O 1
ATOM 638 N N . ILE A 1 87 ? 1.545 8.633 0.619 1.00 83.62 87 ILE A N 1
ATOM 639 C CA . ILE A 1 87 ? 0.465 9.529 1.052 1.00 83.62 87 ILE A CA 1
ATOM 640 C C . ILE A 1 87 ? -0.744 8.702 1.496 1.00 83.62 87 ILE A C 1
ATOM 642 O O . ILE A 1 87 ? -1.317 8.990 2.542 1.00 83.62 87 ILE A O 1
ATOM 646 N N . GLY A 1 88 ? -1.100 7.649 0.753 1.00 85.69 88 GLY A N 1
ATOM 647 C CA . GLY A 1 88 ? -2.170 6.727 1.138 1.00 85.69 88 GLY A CA 1
ATOM 648 C C . GLY A 1 88 ? -1.888 6.003 2.458 1.00 85.69 88 GLY A C 1
ATOM 649 O O . GLY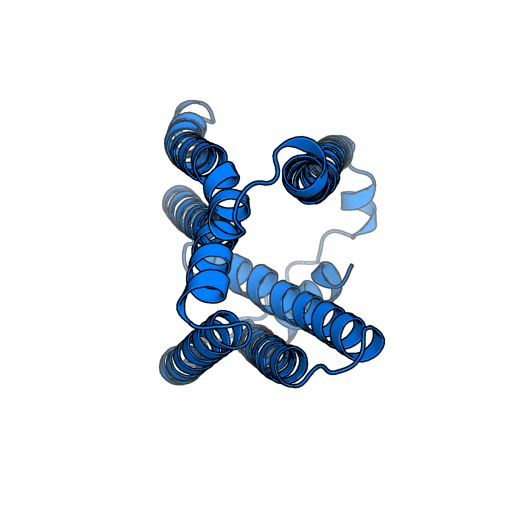 A 1 88 ? -2.751 5.970 3.333 1.00 85.69 88 GLY A O 1
ATOM 650 N N . LEU A 1 89 ? -0.671 5.477 2.630 1.00 82.94 89 LEU A N 1
ATOM 651 C CA . LEU A 1 89 ? -0.255 4.780 3.852 1.00 82.94 89 LEU A CA 1
ATOM 652 C C . LEU A 1 89 ? -0.293 5.699 5.082 1.00 82.94 89 LEU A C 1
ATOM 654 O O . LEU A 1 89 ? -0.895 5.358 6.096 1.00 82.94 89 LEU A O 1
ATOM 658 N N . LEU A 1 90 ? 0.332 6.873 4.986 1.00 81.88 90 LEU A N 1
ATOM 659 C CA . LEU A 1 90 ? 0.522 7.779 6.121 1.00 81.88 90 LEU A CA 1
ATOM 660 C C . LEU A 1 90 ? -0.711 8.649 6.385 1.00 81.88 90 LEU A C 1
ATOM 662 O O . LEU A 1 90 ? -1.037 8.922 7.535 1.00 81.88 90 LEU A O 1
ATOM 666 N N . GLY A 1 91 ? -1.423 9.055 5.333 1.00 83.81 91 GLY A N 1
ATOM 667 C CA . GLY A 1 91 ? -2.678 9.801 5.433 1.00 83.81 91 GLY A CA 1
ATOM 668 C C . GLY A 1 91 ? -3.867 8.932 5.849 1.00 83.81 91 GLY A C 1
ATOM 669 O O . GLY A 1 91 ? -4.838 9.449 6.404 1.00 83.81 91 GLY A O 1
ATOM 670 N N . GLY A 1 92 ? -3.784 7.612 5.647 1.00 86.25 92 GLY A N 1
ATOM 671 C CA . GLY A 1 92 ? -4.838 6.667 6.007 1.00 86.25 92 GLY A CA 1
ATOM 672 C C . GLY A 1 92 ? -5.140 6.626 7.507 1.00 86.25 92 GLY A C 1
ATOM 673 O O . GLY A 1 92 ? -6.309 6.569 7.883 1.00 86.25 92 GLY A O 1
ATOM 674 N N . ALA A 1 93 ? -4.121 6.711 8.369 1.00 84.56 93 ALA A N 1
ATOM 675 C CA . ALA A 1 93 ? -4.301 6.680 9.824 1.00 84.56 93 ALA A CA 1
ATOM 676 C C . ALA A 1 93 ? -5.039 7.922 10.381 1.00 84.56 93 ALA A C 1
ATOM 678 O O . ALA A 1 93 ? -6.051 7.729 11.060 1.00 84.56 93 ALA A O 1
ATOM 679 N N . PRO A 1 94 ? -4.639 9.177 10.070 1.00 86.00 94 PRO A N 1
ATOM 680 C CA . PRO A 1 94 ? -5.411 10.370 10.427 1.00 86.00 94 PRO A CA 1
ATOM 681 C C . PRO A 1 94 ? -6.831 10.357 9.852 1.00 86.00 94 PRO A C 1
ATOM 683 O O . PRO A 1 94 ? -7.792 10.682 10.547 1.00 86.00 94 PRO A O 1
ATOM 686 N N . PHE A 1 95 ? -6.981 9.961 8.584 1.00 87.06 95 PHE A N 1
ATOM 687 C CA . PHE A 1 95 ? -8.291 9.887 7.942 1.00 87.06 95 PHE A CA 1
ATOM 688 C C . PHE A 1 95 ? -9.207 8.882 8.656 1.00 87.06 95 PHE A C 1
ATOM 690 O O . PHE A 1 95 ? -10.343 9.204 9.013 1.00 87.06 95 PHE A O 1
ATOM 697 N N . GLY A 1 96 ? -8.695 7.678 8.918 1.00 85.06 96 GLY A N 1
ATOM 698 C CA . GLY A 1 96 ? -9.417 6.619 9.610 1.00 85.06 96 GLY A CA 1
ATOM 699 C C . GLY A 1 96 ? -9.775 6.987 11.049 1.00 85.06 96 GLY A C 1
ATOM 700 O O . GLY A 1 96 ? -10.907 6.740 11.463 1.00 85.06 96 GLY A O 1
ATOM 701 N N . SER A 1 97 ? -8.859 7.613 11.798 1.00 82.62 97 SER A N 1
ATOM 702 C CA . SER A 1 97 ? -9.084 7.981 13.204 1.00 82.62 97 SER A CA 1
ATOM 703 C C . SER A 1 97 ? -10.168 9.049 13.361 1.00 82.62 97 SER A C 1
ATOM 705 O O . SER A 1 97 ? -11.036 8.927 14.229 1.00 82.62 97 SER A O 1
ATOM 707 N N . VAL A 1 98 ? -10.160 10.066 12.496 1.00 86.19 98 VAL A N 1
ATOM 708 C CA . VAL A 1 98 ? -11.169 11.132 12.480 1.00 86.19 98 VAL A CA 1
ATOM 709 C C . VAL A 1 98 ? -12.525 10.563 12.066 1.00 86.19 98 VAL A C 1
ATOM 711 O O . VAL A 1 98 ? -13.512 10.751 12.777 1.00 86.19 98 VAL A O 1
ATOM 714 N N . MET A 1 99 ? -12.588 9.800 10.969 1.00 83.88 99 MET A N 1
ATOM 715 C CA . MET A 1 99 ? -13.848 9.209 10.499 1.00 83.88 99 MET A CA 1
ATOM 716 C C . MET A 1 99 ? -14.475 8.271 11.532 1.00 83.88 99 MET A C 1
ATOM 718 O O . MET A 1 99 ? -15.680 8.348 11.775 1.00 83.88 99 MET A O 1
ATOM 722 N N . TYR A 1 100 ? -13.657 7.441 12.184 1.00 80.31 100 TYR A N 1
ATOM 723 C CA . TYR A 1 100 ? -14.101 6.530 13.236 1.00 80.31 100 TYR A CA 1
ATOM 724 C C . TYR A 1 100 ? -14.728 7.272 14.426 1.00 80.31 100 TYR A C 1
ATOM 726 O O . TYR A 1 100 ? -15.735 6.823 14.975 1.00 80.31 100 TYR A O 1
ATOM 734 N N . GLN A 1 101 ? -14.149 8.409 14.823 1.00 78.75 101 GLN A N 1
ATOM 735 C CA . GLN A 1 101 ? -14.613 9.187 15.972 1.00 78.75 101 GLN A CA 1
ATOM 736 C C . GLN A 1 101 ? -15.933 9.922 15.696 1.00 78.75 101 GLN A C 1
ATOM 738 O O . GLN A 1 101 ? -16.796 9.950 16.570 1.00 78.75 101 GLN A O 1
ATOM 743 N N . PHE A 1 102 ? -16.091 10.521 14.511 1.00 79.69 102 PHE A N 1
ATOM 744 C CA . PHE A 1 102 ? -17.237 11.392 14.211 1.00 79.69 102 PHE A CA 1
ATOM 745 C C . PHE A 1 102 ? -18.403 10.684 13.516 1.00 79.69 102 PHE A C 1
ATOM 747 O O . PHE A 1 102 ? -19.550 11.076 13.708 1.00 79.69 102 PHE A O 1
ATOM 754 N N . THR A 1 103 ? -18.130 9.642 12.729 1.00 79.12 103 THR A N 1
ATOM 755 C CA . THR A 1 103 ? -19.136 8.985 11.868 1.00 79.12 103 THR A CA 1
ATOM 756 C C . THR A 1 103 ? -19.363 7.518 12.261 1.00 79.12 103 THR A C 1
ATOM 758 O O . THR A 1 103 ? -20.188 6.819 11.677 1.00 79.12 103 THR A O 1
ATOM 761 N N . GLY A 1 104 ? -18.657 7.043 13.290 1.00 78.19 104 GLY A N 1
ATOM 762 C CA . GLY A 1 104 ? -18.766 5.687 13.812 1.00 78.19 104 GLY A CA 1
ATOM 763 C C . GLY A 1 104 ? -17.825 4.687 13.139 1.00 78.19 104 GLY A C 1
ATOM 764 O O . GLY A 1 104 ? -17.132 4.973 12.163 1.00 78.19 104 GLY A O 1
ATOM 765 N N . LYS A 1 105 ? -17.805 3.471 13.692 1.00 75.62 105 LYS A N 1
ATOM 766 C CA . LYS A 1 105 ? -16.819 2.430 13.362 1.00 75.62 105 LYS A CA 1
ATOM 767 C C . LYS A 1 105 ? -16.838 1.958 11.902 1.00 75.62 105 LYS A C 1
ATOM 769 O O . LYS A 1 105 ? -15.808 1.514 11.410 1.00 75.62 105 LYS A O 1
ATOM 774 N N . GLU A 1 106 ? -17.985 2.035 11.227 1.00 75.31 106 GLU A N 1
ATOM 775 C CA . GLU A 1 106 ? -18.183 1.457 9.885 1.00 75.31 106 GLU A CA 1
ATOM 776 C C . GLU A 1 106 ? -17.867 2.446 8.755 1.00 75.31 106 GLU A C 1
ATOM 778 O O . GLU A 1 106 ? -17.526 2.039 7.645 1.00 75.31 106 GLU A O 1
ATOM 783 N N . ALA A 1 107 ? -17.902 3.749 9.045 1.00 80.94 107 ALA A N 1
ATOM 784 C CA . ALA A 1 107 ? -17.684 4.816 8.074 1.00 80.94 107 ALA A CA 1
ATOM 785 C C . ALA A 1 107 ? -16.341 4.741 7.318 1.00 80.94 107 ALA A C 1
ATOM 787 O O . ALA A 1 107 ? -16.369 4.792 6.086 1.00 80.94 107 ALA A O 1
ATOM 788 N N . PRO A 1 108 ? -15.168 4.581 7.972 1.00 79.88 108 PRO A N 1
ATOM 789 C CA . PRO A 1 108 ? -13.902 4.517 7.239 1.00 79.88 108 PRO A CA 1
ATOM 790 C C . PRO A 1 108 ? -13.846 3.325 6.274 1.00 79.88 108 PRO A C 1
ATOM 792 O O . PRO A 1 108 ? -13.302 3.449 5.179 1.00 79.88 108 PRO A O 1
ATOM 795 N N . PHE A 1 109 ? -14.459 2.193 6.630 1.00 78.62 109 PHE A N 1
ATOM 796 C CA . PHE A 1 109 ? -14.482 1.004 5.777 1.00 78.62 109 PHE A CA 1
ATOM 797 C C . PHE A 1 109 ? -15.413 1.167 4.575 1.00 78.62 109 PHE A C 1
ATOM 799 O O . PHE A 1 109 ? -15.037 0.784 3.469 1.00 78.62 109 PHE A O 1
ATOM 806 N N . LEU A 1 110 ? -16.578 1.798 4.758 1.00 80.56 110 LEU A N 1
ATOM 807 C CA . LEU A 1 110 ? -17.493 2.116 3.658 1.00 80.56 110 LEU A CA 1
ATOM 808 C C . LEU A 1 110 ? -16.872 3.092 2.656 1.00 80.56 110 LEU A C 1
ATOM 810 O O . LEU A 1 110 ? -17.013 2.899 1.450 1.00 80.56 110 LEU A O 1
ATOM 814 N N . VAL A 1 111 ? -16.143 4.106 3.132 1.00 85.25 111 VAL A N 1
ATOM 815 C CA . VAL A 1 111 ? -15.441 5.041 2.242 1.00 85.25 111 VAL A CA 1
ATOM 816 C C . VAL A 1 111 ? -14.361 4.316 1.441 1.00 85.25 111 VAL A C 1
ATOM 818 O O . VAL A 1 111 ? -14.297 4.480 0.225 1.00 85.25 111 VAL A O 1
ATOM 821 N N . ILE A 1 112 ? -13.558 3.461 2.083 1.00 82.75 112 ILE A N 1
ATOM 822 C CA . ILE A 1 112 ? -12.544 2.649 1.391 1.00 82.75 112 ILE A CA 1
ATOM 823 C C . ILE A 1 112 ? -13.196 1.704 0.374 1.00 82.75 112 ILE A C 1
ATOM 825 O O . ILE A 1 112 ? -12.693 1.573 -0.740 1.00 82.75 112 ILE A O 1
ATOM 829 N N . ALA A 1 113 ? -14.326 1.079 0.714 1.00 79.94 113 ALA A N 1
ATOM 830 C CA . ALA A 1 113 ? -15.074 0.231 -0.211 1.00 79.94 113 ALA A CA 1
ATOM 831 C C . ALA A 1 113 ? -15.598 1.025 -1.420 1.00 79.94 113 ALA A C 1
ATOM 833 O O . ALA A 1 113 ? -15.521 0.541 -2.548 1.00 79.94 113 ALA A O 1
ATOM 834 N N . GLY A 1 114 ? -16.065 2.259 -1.206 1.00 85.00 114 GLY A N 1
ATOM 835 C CA . GLY A 1 114 ? -16.459 3.179 -2.273 1.00 85.00 114 GLY A CA 1
ATOM 836 C C . GLY A 1 114 ? -15.290 3.553 -3.186 1.00 85.00 114 GLY A C 1
ATOM 837 O O . GLY A 1 114 ? -15.411 3.442 -4.403 1.00 85.00 114 GLY A O 1
ATOM 838 N N . PHE A 1 115 ? -14.138 3.918 -2.614 1.00 85.00 115 PHE A N 1
ATOM 839 C CA . PHE A 1 115 ? -12.918 4.184 -3.384 1.00 85.00 115 PHE A CA 1
ATOM 840 C C . PHE A 1 115 ? -12.464 2.965 -4.181 1.00 85.00 115 PHE A C 1
ATOM 842 O O . PHE A 1 115 ? -12.135 3.110 -5.354 1.00 85.00 115 PHE A O 1
ATOM 849 N N . ALA A 1 116 ? -12.497 1.772 -3.583 1.00 81.62 116 ALA A N 1
ATOM 850 C CA . ALA A 1 116 ? -12.186 0.537 -4.289 1.00 81.62 116 ALA A CA 1
ATOM 851 C C . ALA A 1 116 ? -13.143 0.329 -5.471 1.00 81.62 116 ALA A C 1
ATOM 853 O O . ALA A 1 116 ? -12.698 0.020 -6.567 1.00 81.62 116 ALA A O 1
ATOM 854 N N . LEU A 1 117 ? -14.447 0.552 -5.294 1.00 84.00 117 LEU A N 1
ATOM 855 C CA . LEU A 1 117 ? -15.430 0.396 -6.370 1.00 84.00 117 LEU A CA 1
ATOM 856 C C . LEU A 1 117 ? -15.181 1.380 -7.525 1.00 84.00 117 LEU A C 1
ATOM 858 O O . LEU A 1 117 ? -15.233 0.982 -8.689 1.00 84.00 117 LEU A O 1
ATOM 862 N N . VAL A 1 118 ? -14.861 2.640 -7.214 1.00 87.25 118 VAL A N 1
ATOM 863 C CA . VAL A 1 118 ? -14.487 3.653 -8.216 1.00 87.25 118 VAL A CA 1
ATOM 864 C C . VAL A 1 118 ? -13.193 3.270 -8.934 1.00 87.25 118 VAL A C 1
ATOM 866 O O . VAL A 1 118 ? -13.145 3.355 -10.160 1.00 87.25 118 VAL A O 1
ATOM 869 N N . ASP A 1 119 ? -12.177 2.815 -8.199 1.00 83.81 119 ASP A N 1
ATOM 870 C CA . ASP A 1 119 ? -10.919 2.316 -8.762 1.00 83.81 119 ASP A CA 1
ATOM 871 C C . ASP A 1 119 ? -11.178 1.159 -9.733 1.00 83.81 119 ASP A C 1
ATOM 873 O O . ASP A 1 119 ? -10.766 1.231 -10.885 1.00 83.81 119 ASP A O 1
ATOM 877 N N . GLY A 1 120 ? -11.978 0.166 -9.340 1.00 81.00 120 GLY A N 1
ATOM 878 C CA . GLY A 1 120 ? -12.361 -0.951 -10.204 1.00 81.00 120 GLY A CA 1
ATOM 879 C C . GLY A 1 120 ? -13.141 -0.532 -11.451 1.00 81.00 120 GLY A C 1
ATOM 880 O O . GLY A 1 120 ? -12.902 -1.054 -12.540 1.00 81.00 120 GLY A O 1
ATOM 881 N N . ALA A 1 121 ? -14.051 0.437 -11.331 1.00 84.56 121 ALA A N 1
ATOM 882 C CA . ALA A 1 121 ? -14.782 0.978 -12.476 1.00 84.56 121 ALA A CA 1
ATOM 883 C C . ALA A 1 121 ? -13.846 1.714 -13.447 1.00 84.56 121 ALA A C 1
ATOM 885 O O . ALA A 1 121 ? -13.924 1.518 -14.663 1.00 84.56 121 ALA A O 1
ATOM 886 N N . LEU A 1 122 ? -12.924 2.521 -12.917 1.00 84.81 122 LEU A N 1
ATOM 887 C CA . LEU A 1 122 ? -11.909 3.206 -13.710 1.00 84.81 122 LEU A CA 1
ATOM 888 C C . LEU A 1 122 ? -10.960 2.203 -14.368 1.00 84.81 122 LEU A C 1
ATOM 890 O O . LEU A 1 122 ? -10.597 2.370 -15.532 1.00 84.81 122 LEU A O 1
ATOM 894 N N . GLN A 1 123 ? -10.600 1.146 -13.648 1.00 80.69 123 GLN A N 1
ATOM 895 C CA . GLN A 1 123 ? -9.757 0.063 -14.118 1.00 80.69 123 GLN A CA 1
ATOM 896 C C . GLN A 1 123 ? -10.418 -0.657 -15.302 1.00 80.69 123 GLN A C 1
ATOM 898 O O . GLN A 1 123 ? -9.793 -0.786 -16.350 1.00 80.69 123 GLN A O 1
ATOM 903 N N . LEU A 1 124 ? -11.702 -1.011 -15.195 1.00 79.81 124 LEU A N 1
ATOM 904 C CA . LEU A 1 124 ? -12.487 -1.606 -16.285 1.00 79.81 124 LEU A CA 1
ATOM 905 C C . LEU A 1 124 ? -12.628 -0.681 -17.504 1.00 79.81 124 LEU A C 1
ATOM 907 O O . LEU A 1 124 ? -12.628 -1.155 -18.637 1.00 79.81 124 LEU A O 1
ATOM 911 N N . TYR A 1 125 ? -12.740 0.631 -17.287 1.00 81.06 125 TYR A N 1
ATOM 912 C CA . TYR A 1 125 ? -12.839 1.608 -18.373 1.00 81.06 125 TYR A CA 1
ATOM 913 C C . TYR A 1 125 ? -11.493 1.865 -19.074 1.00 81.06 125 TYR A C 1
ATOM 915 O O . TYR A 1 125 ? -11.441 2.065 -20.290 1.00 81.06 125 TYR A O 1
ATOM 923 N N . THR A 1 126 ? -10.398 1.876 -18.310 1.00 76.00 126 THR A N 1
ATOM 924 C CA . THR A 1 126 ? -9.084 2.354 -18.769 1.00 76.00 126 THR A CA 1
ATOM 925 C C . THR A 1 126 ? -8.180 1.226 -19.252 1.00 76.00 126 THR A C 1
ATOM 927 O O . THR A 1 126 ? -7.405 1.438 -20.188 1.00 76.00 126 THR A O 1
ATOM 930 N N . LEU A 1 127 ? -8.278 0.021 -18.673 1.00 66.31 127 LEU A N 1
ATOM 931 C CA . LEU A 1 127 ? -7.550 -1.148 -19.167 1.00 66.31 127 LEU A CA 1
ATOM 932 C C . LEU A 1 127 ? -8.163 -1.638 -20.473 1.00 66.31 127 LEU A C 1
ATOM 934 O O . LEU A 1 127 ? -8.926 -2.597 -20.539 1.00 66.31 127 LEU A O 1
ATOM 938 N N . LYS A 1 128 ? -7.750 -0.991 -21.558 1.00 62.09 128 LYS A N 1
ATOM 939 C CA . LYS A 1 128 ? -7.696 -1.658 -22.851 1.00 62.09 128 LYS A CA 1
ATOM 940 C C . LYS A 1 128 ? -6.587 -2.707 -22.771 1.00 62.09 128 LYS A C 1
ATOM 942 O O . LYS A 1 128 ? -5.538 -2.394 -22.204 1.00 62.09 128 LYS A O 1
ATOM 947 N N . PRO A 1 129 ? -6.778 -3.912 -23.335 1.00 57.62 129 PRO A N 1
ATOM 948 C CA . PRO A 1 129 ? -5.721 -4.909 -23.400 1.00 57.62 129 PRO A CA 1
ATOM 949 C C . PRO A 1 129 ? -4.555 -4.299 -24.179 1.00 57.62 129 PRO A C 1
ATOM 951 O O . PRO A 1 129 ? -4.590 -4.170 -25.406 1.00 57.62 129 PRO A O 1
ATOM 954 N N . LEU A 1 130 ? -3.543 -3.832 -23.449 1.00 56.31 130 LEU A N 1
ATOM 955 C CA . LEU A 1 130 ? -2.280 -3.425 -24.035 1.00 56.31 130 LEU A CA 1
ATOM 956 C C . LEU A 1 130 ? -1.743 -4.650 -24.762 1.00 56.31 130 LEU A C 1
ATOM 958 O O . LEU A 1 130 ? -1.763 -5.751 -24.212 1.00 56.31 130 LEU A O 1
ATOM 962 N N . LYS A 1 131 ? -1.324 -4.471 -26.019 1.00 52.12 131 LYS A N 1
ATOM 963 C CA . LYS A 1 131 ? -0.755 -5.553 -26.826 1.00 52.12 131 LYS A CA 1
ATOM 964 C C . LYS A 1 131 ? 0.416 -6.154 -26.060 1.00 52.12 131 LYS A C 1
ATOM 966 O O . LYS A 1 131 ? 1.503 -5.584 -26.024 1.00 52.12 131 LYS A O 1
ATOM 971 N N . PHE A 1 132 ? 0.159 -7.294 -25.437 1.00 54.75 132 PHE A N 1
ATOM 972 C CA . PHE A 1 132 ? 1.146 -8.041 -24.695 1.00 54.75 132 PHE A CA 1
ATOM 973 C C . PHE A 1 132 ? 2.164 -8.586 -25.691 1.00 54.75 132 PHE A C 1
ATOM 975 O O . PHE A 1 132 ? 1.854 -9.465 -26.495 1.00 54.75 132 PHE A O 1
ATOM 982 N N . SER A 1 133 ? 3.371 -8.029 -25.669 1.00 54.97 133 SER A N 1
ATOM 983 C CA . SER A 1 133 ? 4.511 -8.643 -26.332 1.00 54.97 133 SER A CA 1
ATOM 984 C C . SER A 1 133 ? 5.234 -9.474 -25.276 1.00 54.97 133 SER A C 1
ATOM 986 O O . SER A 1 133 ? 5.889 -8.879 -24.418 1.00 54.97 133 SER A O 1
ATOM 988 N N . PRO A 1 134 ? 5.119 -10.816 -25.281 1.00 55.62 134 PRO A N 1
ATOM 989 C CA . PRO A 1 134 ? 5.831 -11.649 -24.323 1.00 55.62 134 PRO A CA 1
ATOM 990 C C . PRO A 1 134 ? 7.323 -11.344 -24.422 1.00 55.62 134 PRO A C 1
ATOM 992 O O . PRO A 1 134 ? 7.962 -11.562 -25.455 1.00 55.62 134 PRO A O 1
ATOM 995 N N . ARG A 1 135 ? 7.885 -10.786 -23.349 1.00 55.19 135 ARG A N 1
ATOM 996 C CA . ARG A 1 135 ? 9.309 -10.491 -23.292 1.00 55.19 135 ARG A CA 1
ATOM 997 C C . ARG A 1 135 ? 10.039 -11.816 -23.097 1.00 55.19 135 ARG A C 1
ATOM 999 O O . ARG A 1 135 ? 10.143 -12.318 -21.984 1.00 55.19 135 ARG A O 1
ATOM 1006 N N . ASN A 1 136 ? 10.567 -12.370 -24.188 1.00 49.94 136 ASN A N 1
ATOM 1007 C CA . ASN A 1 136 ? 11.482 -13.519 -24.193 1.00 49.94 136 ASN A CA 1
ATOM 1008 C C . ASN A 1 136 ? 12.864 -13.141 -23.620 1.00 49.94 136 ASN A C 1
ATOM 1010 O O . ASN A 1 136 ? 13.899 -13.439 -24.211 1.00 49.94 136 ASN A O 1
ATOM 1014 N N . MET A 1 137 ? 12.908 -12.434 -22.490 1.00 53.38 137 MET A N 1
ATOM 1015 C CA . MET A 1 137 ? 14.150 -12.222 -21.761 1.00 53.38 137 MET A CA 1
ATOM 1016 C C . MET A 1 137 ? 14.282 -13.385 -20.775 1.00 53.38 137 MET A C 1
ATOM 1018 O O . MET A 1 137 ? 13.366 -13.588 -19.973 1.00 53.38 137 MET A O 1
ATOM 1022 N N . PRO A 1 138 ? 15.356 -14.192 -20.839 1.00 55.34 138 PRO A N 1
ATOM 1023 C CA . PRO A 1 138 ? 15.564 -15.249 -19.862 1.00 55.34 138 PRO A CA 1
ATOM 1024 C C . PRO A 1 138 ? 15.610 -14.591 -18.485 1.00 55.34 138 PRO A C 1
ATOM 1026 O O . PRO A 1 138 ? 16.452 -13.723 -18.247 1.00 55.34 138 PRO A O 1
ATOM 1029 N N . LEU A 1 139 ? 14.665 -14.944 -17.605 1.00 59.16 139 LEU A N 1
ATOM 1030 C CA . LEU A 1 139 ? 14.666 -14.406 -16.250 1.00 59.16 139 LEU A CA 1
ATOM 1031 C C . LEU A 1 139 ? 16.037 -14.718 -15.636 1.00 59.16 139 LEU A C 1
ATOM 1033 O O . LEU A 1 139 ? 16.444 -15.887 -15.670 1.00 59.16 139 LEU A O 1
ATOM 1037 N N . PRO A 1 140 ? 16.757 -13.725 -15.085 1.00 61.59 140 PRO A N 1
ATOM 1038 C CA . PRO A 1 140 ? 17.966 -14.022 -14.341 1.00 61.59 140 PRO A CA 1
ATOM 1039 C C . PRO A 1 140 ? 17.599 -15.035 -13.247 1.00 61.59 140 PRO A C 1
ATOM 1041 O O . PRO A 1 140 ? 16.549 -14.893 -12.606 1.00 61.59 140 PRO A O 1
ATOM 1044 N N . PRO A 1 141 ? 18.393 -16.103 -13.064 1.00 73.25 141 PRO A N 1
ATOM 1045 C CA . PRO A 1 141 ? 18.047 -17.152 -12.124 1.00 73.25 141 PRO A CA 1
ATOM 1046 C C . PRO A 1 141 ? 17.845 -16.529 -10.744 1.00 73.25 141 PRO A C 1
ATOM 1048 O O . PRO A 1 141 ? 18.713 -15.818 -10.248 1.00 73.25 141 PRO A O 1
ATOM 1051 N N . TYR A 1 142 ? 16.703 -16.809 -10.109 1.00 73.69 142 TYR A N 1
ATOM 1052 C CA . TYR A 1 142 ? 16.328 -16.230 -8.810 1.00 73.69 142 TYR A CA 1
ATOM 1053 C C . TYR A 1 142 ? 17.424 -16.435 -7.746 1.00 73.69 142 TYR A C 1
ATOM 1055 O O . TYR A 1 142 ? 17.626 -15.608 -6.863 1.00 73.69 142 TYR A O 1
ATOM 1063 N N . ARG A 1 143 ? 18.186 -17.529 -7.883 1.00 72.88 143 ARG A N 1
ATOM 1064 C CA . ARG A 1 143 ? 19.367 -17.832 -7.068 1.00 72.88 143 ARG A CA 1
ATOM 1065 C C . ARG A 1 143 ? 20.489 -16.806 -7.232 1.00 72.88 143 ARG A C 1
ATOM 1067 O O . ARG A 1 143 ? 21.102 -16.460 -6.236 1.00 72.88 143 ARG A O 1
ATOM 1074 N N . ALA A 1 144 ? 20.739 -16.298 -8.438 1.00 78.50 144 ALA A N 1
ATOM 1075 C CA . ALA A 1 144 ? 21.752 -15.270 -8.665 1.00 78.50 144 ALA A CA 1
ATOM 1076 C C . ALA A 1 144 ? 21.373 -13.946 -7.986 1.00 78.50 144 ALA A C 1
ATOM 1078 O O . ALA A 1 144 ? 22.217 -13.369 -7.314 1.00 78.50 144 ALA A O 1
ATOM 1079 N N . LEU A 1 145 ? 20.098 -13.529 -8.045 1.00 79.69 145 LEU A N 1
ATOM 1080 C CA . LEU A 1 145 ? 19.636 -12.351 -7.293 1.00 79.69 145 LEU A CA 1
ATOM 1081 C C . LEU A 1 145 ? 19.759 -12.537 -5.775 1.00 79.69 145 LEU A C 1
ATOM 1083 O O . LEU A 1 145 ? 20.150 -11.612 -5.076 1.00 79.69 145 LEU A O 1
ATOM 1087 N N . LEU A 1 146 ? 19.432 -13.728 -5.263 1.00 80.31 146 LEU A N 1
ATOM 1088 C CA . LEU A 1 146 ? 19.523 -14.031 -3.830 1.00 80.31 146 LEU A CA 1
ATOM 1089 C C . LEU A 1 146 ? 20.960 -14.202 -3.318 1.00 80.31 146 LEU A C 1
ATOM 1091 O O . LEU A 1 146 ? 21.153 -14.240 -2.108 1.00 80.31 146 LEU A O 1
ATOM 1095 N N . THR A 1 147 ? 21.944 -14.337 -4.209 1.00 84.38 147 THR A N 1
ATOM 1096 C CA . THR A 1 147 ? 23.363 -14.503 -3.845 1.00 84.38 147 THR A CA 1
ATOM 1097 C C . THR A 1 147 ? 24.158 -13.212 -4.065 1.00 84.38 147 THR A C 1
ATOM 1099 O O . THR A 1 147 ? 25.306 -13.121 -3.638 1.00 84.38 147 THR A O 1
ATOM 1102 N N . ASP A 1 148 ? 23.565 -12.203 -4.708 1.00 89.38 148 ASP A N 1
ATOM 1103 C CA . ASP A 1 148 ? 24.221 -10.920 -4.940 1.00 89.38 148 ASP A CA 1
ATOM 1104 C C . ASP A 1 148 ? 24.375 -10.151 -3.610 1.00 89.38 148 ASP A C 1
ATOM 1106 O O . ASP A 1 148 ? 23.370 -9.841 -2.954 1.00 89.38 148 ASP A O 1
ATOM 1110 N N . PRO A 1 149 ? 25.614 -9.828 -3.191 1.00 88.69 149 PRO A N 1
ATOM 1111 C CA . PRO A 1 149 ? 25.868 -9.176 -1.912 1.00 88.69 149 PRO A CA 1
ATOM 1112 C C . PRO A 1 149 ? 25.262 -7.769 -1.833 1.00 88.69 149 PRO A C 1
ATOM 1114 O O . PRO A 1 149 ? 24.821 -7.366 -0.758 1.00 88.69 149 PRO A O 1
ATOM 1117 N N . TYR A 1 150 ? 25.175 -7.027 -2.939 1.00 88.38 150 TYR A N 1
ATOM 1118 C CA . TYR A 1 150 ? 24.587 -5.685 -2.943 1.00 88.38 150 TYR A CA 1
ATOM 1119 C C . TYR A 1 150 ? 23.071 -5.742 -2.761 1.00 88.38 150 TYR A C 1
ATOM 1121 O O . TYR A 1 150 ? 22.510 -4.968 -1.981 1.00 88.38 150 TYR A O 1
ATOM 1129 N N . ILE A 1 151 ? 22.410 -6.697 -3.425 1.00 87.94 151 ILE A N 1
ATOM 1130 C CA . ILE A 1 151 ? 20.965 -6.918 -3.277 1.00 87.94 151 ILE A CA 1
ATOM 1131 C C . ILE A 1 151 ? 20.648 -7.394 -1.859 1.00 87.94 151 ILE A C 1
ATOM 1133 O O . ILE A 1 151 ? 19.692 -6.910 -1.258 1.00 87.94 151 ILE A O 1
ATOM 1137 N N . LEU A 1 152 ? 21.462 -8.290 -1.294 1.00 88.56 152 LEU A N 1
ATOM 1138 C CA . LEU A 1 152 ? 21.312 -8.762 0.085 1.00 88.56 152 LEU A CA 1
ATOM 1139 C C . LEU A 1 152 ? 21.458 -7.632 1.107 1.00 88.56 152 LEU A C 1
ATOM 1141 O O . LEU A 1 152 ? 20.644 -7.545 2.025 1.00 88.56 152 LEU A O 1
ATOM 1145 N N . ILE A 1 153 ? 22.447 -6.748 0.946 1.00 91.62 153 ILE A N 1
ATOM 1146 C CA . ILE A 1 153 ? 22.636 -5.596 1.841 1.00 91.62 153 ILE A CA 1
ATOM 1147 C C . ILE A 1 153 ? 21.445 -4.635 1.739 1.00 91.62 153 ILE A C 1
ATOM 1149 O O . ILE A 1 153 ? 20.917 -4.210 2.767 1.00 91.62 153 ILE A O 1
ATOM 1153 N N . ALA A 1 154 ? 20.980 -4.326 0.525 1.00 88.56 154 ALA A N 1
ATOM 1154 C CA . ALA A 1 154 ? 19.825 -3.455 0.313 1.00 88.56 154 ALA A CA 1
ATOM 1155 C C . ALA A 1 154 ? 18.517 -4.072 0.841 1.00 88.56 154 ALA A C 1
ATOM 1157 O O . ALA A 1 154 ? 17.719 -3.399 1.488 1.00 88.56 154 ALA A O 1
ATOM 1158 N N . ALA A 1 155 ? 18.294 -5.367 0.611 1.00 87.75 155 ALA A N 1
ATOM 1159 C CA . ALA A 1 155 ? 17.135 -6.078 1.138 1.00 87.75 155 ALA A CA 1
ATOM 1160 C C . ALA A 1 155 ? 17.181 -6.158 2.670 1.00 87.75 155 ALA A C 1
ATOM 1162 O O . ALA A 1 155 ? 16.167 -5.933 3.328 1.00 87.75 155 ALA A O 1
ATOM 1163 N N . GLY A 1 156 ? 18.358 -6.423 3.242 1.00 91.31 156 GLY A N 1
ATOM 1164 C CA . GLY A 1 156 ? 18.579 -6.450 4.684 1.00 91.31 156 GLY A CA 1
ATOM 1165 C C . GLY A 1 156 ? 18.295 -5.100 5.338 1.00 91.31 156 GLY A C 1
ATOM 1166 O O . GLY A 1 156 ? 17.556 -5.046 6.321 1.00 91.31 156 GLY A O 1
ATOM 1167 N N . SER A 1 157 ? 18.804 -4.001 4.771 1.00 91.12 157 SER A 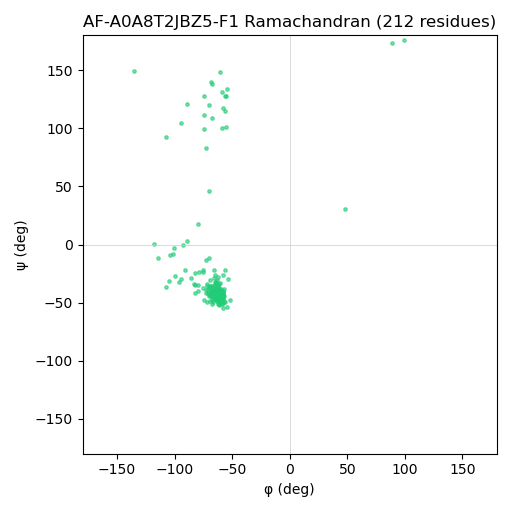N 1
ATOM 1168 C CA . SER A 1 157 ? 18.538 -2.653 5.286 1.00 91.12 157 SER A CA 1
ATOM 1169 C C . SER A 1 157 ? 17.055 -2.289 5.189 1.00 91.12 157 SER A C 1
ATOM 1171 O O . SER A 1 157 ? 16.473 -1.841 6.177 1.00 91.12 157 SER A O 1
ATOM 1173 N N . LEU A 1 158 ? 16.403 -2.580 4.057 1.00 89.56 158 LEU A N 1
ATOM 1174 C CA . LEU A 1 158 ? 14.962 -2.384 3.887 1.00 89.56 158 LEU A CA 1
ATOM 1175 C C . LEU A 1 158 ? 14.145 -3.207 4.888 1.00 89.56 158 LEU A C 1
ATOM 1177 O O . LEU A 1 158 ? 13.171 -2.696 5.443 1.00 89.56 158 LEU A O 1
ATOM 1181 N N . CYS A 1 159 ? 14.526 -4.458 5.150 1.00 90.12 159 CYS A N 1
ATOM 1182 C CA . CYS A 1 159 ? 13.872 -5.296 6.151 1.00 90.12 159 CYS A CA 1
ATOM 1183 C C . CYS A 1 159 ? 13.982 -4.693 7.552 1.00 90.12 159 CYS A C 1
ATOM 1185 O O . CYS A 1 159 ? 12.973 -4.613 8.250 1.00 90.12 159 CYS A O 1
ATOM 1187 N N . ILE A 1 160 ? 15.172 -4.232 7.948 1.00 92.81 160 ILE A N 1
ATOM 1188 C CA . ILE A 1 160 ? 15.388 -3.604 9.257 1.00 92.81 160 ILE A CA 1
ATOM 1189 C C . ILE A 1 160 ? 14.540 -2.333 9.380 1.00 92.81 160 ILE A C 1
ATOM 1191 O O . ILE A 1 160 ? 13.822 -2.182 10.365 1.00 92.81 160 ILE A O 1
ATOM 1195 N N . CYS A 1 161 ? 14.543 -1.462 8.365 1.00 88.81 161 CYS A N 1
ATOM 1196 C CA . CYS A 1 161 ? 13.743 -0.236 8.372 1.00 88.81 161 CYS A CA 1
ATOM 1197 C C . CYS A 1 161 ? 12.236 -0.514 8.492 1.00 88.81 161 CYS A C 1
ATOM 1199 O O . CYS A 1 161 ? 11.559 0.108 9.311 1.00 88.81 161 CYS A O 1
ATOM 1201 N N . ASN A 1 162 ? 11.708 -1.466 7.713 1.00 88.31 162 ASN A N 1
ATOM 1202 C CA . ASN A 1 162 ? 10.290 -1.831 7.774 1.00 88.31 162 ASN A CA 1
ATOM 1203 C C . ASN A 1 162 ? 9.921 -2.490 9.109 1.00 88.31 162 ASN A C 1
ATOM 1205 O O . ASN A 1 162 ? 8.841 -2.232 9.634 1.00 88.31 162 ASN A O 1
ATOM 1209 N N . LEU A 1 163 ? 10.815 -3.299 9.688 1.00 90.88 163 LEU A N 1
ATOM 1210 C CA . LEU A 1 163 ? 10.609 -3.893 11.009 1.00 90.88 163 LEU A CA 1
ATOM 1211 C C . LEU A 1 163 ? 10.538 -2.815 12.096 1.00 90.88 163 LEU A C 1
ATOM 1213 O O . LEU A 1 163 ? 9.631 -2.843 12.924 1.00 90.88 163 LEU A O 1
ATOM 1217 N N . SER A 1 164 ? 11.458 -1.845 12.077 1.00 89.75 164 SER A N 1
ATOM 1218 C CA . SER A 1 164 ? 11.435 -0.715 13.011 1.00 89.75 164 SER A CA 1
ATOM 1219 C C . SER A 1 164 ? 10.125 0.065 12.916 1.00 89.75 164 SER A C 1
ATOM 1221 O O . SER A 1 164 ? 9.511 0.350 13.943 1.00 89.75 164 SER A O 1
ATOM 1223 N N . TYR A 1 165 ? 9.665 0.361 11.697 1.00 85.12 165 TYR A N 1
ATOM 1224 C CA . TYR A 1 165 ? 8.397 1.057 11.481 1.00 85.12 165 TYR A CA 1
ATOM 1225 C C . TYR A 1 165 ? 7.192 0.237 11.974 1.00 85.12 165 TYR A C 1
ATOM 1227 O O . TYR A 1 165 ? 6.357 0.756 12.712 1.00 85.12 165 TYR A O 1
ATOM 1235 N N . GLY A 1 166 ? 7.152 -1.061 11.656 1.00 85.56 166 GLY A N 1
ATOM 1236 C CA . GLY A 1 166 ? 6.070 -1.965 12.056 1.00 85.56 166 GLY A CA 1
ATOM 1237 C C . GLY A 1 166 ? 5.971 -2.217 13.564 1.00 85.56 166 GLY A C 1
ATOM 1238 O O . GLY A 1 166 ? 4.901 -2.573 14.045 1.00 85.56 166 GLY A O 1
ATOM 1239 N N . ILE A 1 167 ? 7.053 -2.017 14.324 1.00 89.62 167 ILE A N 1
ATOM 1240 C CA . ILE A 1 167 ? 7.022 -2.028 15.796 1.00 89.62 167 ILE A CA 1
ATOM 1241 C C . ILE A 1 167 ? 6.565 -0.669 16.332 1.00 89.62 167 ILE A C 1
ATOM 1243 O O . ILE A 1 167 ? 5.780 -0.605 17.280 1.00 89.62 167 ILE A O 1
ATOM 1247 N N . LEU A 1 168 ? 7.056 0.422 15.739 1.00 87.38 168 LEU A N 1
ATOM 1248 C CA . LEU A 1 168 ? 6.801 1.778 16.214 1.00 87.38 168 LEU A CA 1
ATOM 1249 C C . LEU A 1 168 ? 5.316 2.142 16.136 1.00 87.38 168 LEU A C 1
ATOM 1251 O O . LEU A 1 168 ? 4.774 2.668 17.103 1.00 87.38 168 LEU A O 1
ATOM 1255 N N . GLU A 1 169 ? 4.659 1.841 15.018 1.00 84.00 169 GLU A N 1
ATOM 1256 C CA . GLU A 1 169 ? 3.259 2.200 14.769 1.00 84.00 169 GLU A CA 1
ATOM 1257 C C . GLU A 1 169 ? 2.276 1.645 15.831 1.00 84.00 169 GLU A C 1
ATOM 1259 O O . GLU A 1 169 ? 1.578 2.442 16.474 1.00 84.00 169 GLU A O 1
ATOM 1264 N N . PRO A 1 170 ? 2.229 0.326 16.118 1.00 86.62 170 PRO A N 1
ATOM 1265 C CA . PRO A 1 170 ? 1.353 -0.209 17.160 1.00 86.62 170 PRO A CA 1
ATOM 1266 C C . PRO A 1 170 ? 1.805 0.197 18.568 1.00 86.62 170 PRO A C 1
ATOM 1268 O O . PRO A 1 170 ? 0.975 0.475 19.428 1.00 86.62 170 PRO A O 1
ATOM 1271 N N . THR A 1 171 ? 3.113 0.280 18.828 1.00 88.38 171 THR A N 1
ATOM 1272 C CA . THR A 1 171 ? 3.610 0.621 20.172 1.00 88.38 171 THR A CA 1
ATOM 1273 C C . THR A 1 171 ? 3.284 2.067 20.547 1.00 88.38 171 THR A C 1
ATOM 1275 O O . THR A 1 171 ? 2.896 2.341 21.683 1.00 88.38 171 THR A O 1
ATOM 1278 N N . LEU A 1 172 ? 3.421 2.999 19.598 1.00 87.56 172 LEU A N 1
ATOM 1279 C CA . LEU A 1 172 ? 3.104 4.411 19.803 1.00 87.56 172 LEU A CA 1
ATOM 1280 C C . LEU A 1 172 ? 1.616 4.592 20.111 1.00 87.56 172 LEU A C 1
ATOM 1282 O O . LEU A 1 172 ? 1.271 5.258 21.085 1.00 87.56 172 LEU A O 1
ATOM 1286 N N . THR A 1 173 ? 0.746 3.955 19.322 1.00 86.06 173 THR A N 1
ATOM 1287 C CA . THR A 1 173 ? -0.709 4.043 19.512 1.00 86.06 173 THR A CA 1
ATOM 1288 C C . THR A 1 173 ? -1.152 3.440 20.845 1.00 86.06 173 THR A C 1
ATOM 1290 O O . THR A 1 173 ? -1.914 4.082 21.567 1.00 86.06 173 THR A O 1
ATOM 1293 N N . ILE A 1 174 ? -0.615 2.279 21.240 1.00 87.44 174 ILE A N 1
ATOM 1294 C CA . ILE A 1 174 ? -0.898 1.662 22.550 1.00 87.44 174 ILE A CA 1
ATOM 1295 C C . ILE A 1 174 ? -0.446 2.576 23.695 1.00 87.44 174 ILE A C 1
ATOM 1297 O O . ILE A 1 174 ? -1.221 2.848 24.611 1.00 87.44 174 ILE A O 1
ATOM 1301 N N . ARG A 1 175 ? 0.774 3.125 23.630 1.00 87.06 175 ARG A N 1
ATOM 1302 C CA . ARG A 1 175 ? 1.292 4.014 24.681 1.00 87.06 175 ARG A CA 1
ATOM 1303 C C . ARG A 1 175 ? 0.461 5.292 24.822 1.00 87.06 175 ARG A C 1
ATOM 1305 O O . ARG A 1 175 ? 0.222 5.733 25.944 1.00 87.06 175 ARG A O 1
ATOM 1312 N N . MET A 1 176 ? 0.017 5.886 23.714 1.00 85.69 176 MET A N 1
ATOM 1313 C CA . MET A 1 176 ? -0.869 7.056 23.746 1.00 85.69 176 MET A CA 1
ATOM 1314 C C . MET A 1 176 ? -2.221 6.733 24.398 1.00 85.69 176 MET A C 1
ATOM 1316 O O . MET A 1 176 ? -2.757 7.559 25.135 1.00 85.69 176 MET A O 1
ATOM 1320 N N . MET A 1 177 ? -2.752 5.528 24.172 1.00 84.38 177 MET A N 1
ATOM 1321 C CA . MET A 1 177 ? -3.993 5.078 24.805 1.00 84.38 177 MET A CA 1
ATOM 1322 C C . MET A 1 177 ? -3.834 4.828 26.309 1.00 84.38 177 MET A C 1
ATOM 1324 O O . MET A 1 177 ? -4.707 5.224 27.075 1.00 84.38 177 MET A O 1
ATOM 1328 N N . GLU A 1 178 ? -2.741 4.191 26.736 1.00 86.06 178 GLU A N 1
ATOM 1329 C CA . GLU A 1 178 ? -2.539 3.793 28.137 1.00 86.06 178 GLU A CA 1
ATOM 1330 C C . GLU A 1 178 ? -2.068 4.936 29.044 1.00 86.06 178 GLU A C 1
ATOM 1332 O O . GLU A 1 178 ? -2.517 5.032 30.183 1.00 86.06 178 GLU A O 1
ATOM 1337 N N . TYR A 1 179 ? -1.168 5.802 28.563 1.00 84.94 179 TYR A N 1
ATOM 1338 C CA . TYR A 1 179 ? -0.509 6.806 29.410 1.00 84.94 179 TYR A CA 1
ATOM 1339 C C . TYR A 1 179 ? -1.033 8.229 29.219 1.00 84.94 179 TYR A C 1
ATOM 1341 O O . TYR A 1 179 ? -0.990 9.018 30.159 1.00 84.94 179 TYR A O 1
ATOM 1349 N N . MET A 1 180 ? -1.485 8.585 28.013 1.00 80.12 180 MET A N 1
ATOM 1350 C CA . MET A 1 180 ? -1.889 9.962 27.690 1.00 80.12 180 MET A CA 1
ATOM 1351 C C . MET A 1 180 ? -3.410 10.162 27.703 1.00 80.12 180 MET A C 1
ATOM 1353 O O . MET A 1 180 ? -3.860 11.301 27.621 1.00 80.12 180 MET A O 1
ATOM 1357 N N . CYS A 1 181 ? -4.203 9.086 27.831 1.00 77.38 181 CYS A N 1
ATOM 1358 C CA . CYS A 1 181 ? -5.673 9.115 27.772 1.00 77.38 181 CYS A CA 1
ATOM 1359 C C . CYS A 1 181 ? -6.214 9.908 26.563 1.00 77.38 181 CYS A C 1
ATOM 1361 O O . CYS A 1 181 ? -7.282 10.521 26.640 1.00 77.38 181 CYS A O 1
ATOM 1363 N N . SER A 1 182 ? -5.469 9.911 25.452 1.00 74.94 182 SER A N 1
ATOM 1364 C CA . SER A 1 182 ? -5.779 10.743 24.291 1.00 74.94 182 SER A CA 1
ATOM 1365 C C . SER A 1 182 ? -7.079 10.298 23.610 1.00 74.94 182 SER A C 1
ATOM 1367 O O . SER A 1 182 ? -7.303 9.096 23.413 1.00 74.94 182 SER A O 1
ATOM 1369 N N . PRO A 1 183 ? -7.945 11.239 23.193 1.00 78.56 183 PRO A N 1
ATOM 1370 C CA . PRO A 1 183 ? -9.116 10.921 22.390 1.00 78.56 183 PRO A CA 1
ATOM 1371 C C . PRO A 1 183 ? -8.718 10.265 21.057 1.00 78.56 183 PRO A C 1
ATOM 1373 O O . PRO A 1 183 ? -7.681 10.560 20.468 1.00 78.56 183 PRO A O 1
ATOM 1376 N N . ARG A 1 184 ? -9.573 9.371 20.543 1.00 75.00 184 ARG A N 1
ATOM 1377 C CA . ARG A 1 184 ? -9.239 8.456 19.430 1.00 75.00 184 ARG A CA 1
ATOM 1378 C C . ARG A 1 184 ? -8.788 9.148 18.138 1.00 75.00 184 ARG A C 1
ATOM 1380 O O . ARG A 1 184 ? -8.051 8.542 17.368 1.00 75.00 184 ARG A O 1
ATOM 1387 N N . TRP A 1 185 ? -9.208 10.390 17.894 1.00 78.06 185 TRP A N 1
ATOM 1388 C CA . TRP A 1 185 ? -8.796 11.152 16.711 1.00 78.06 185 TRP A CA 1
ATOM 1389 C C . TRP A 1 185 ? -7.305 11.537 16.767 1.00 78.06 185 TRP A C 1
ATOM 1391 O O . TRP A 1 185 ? -6.626 11.433 15.743 1.00 78.06 185 TRP A O 1
ATOM 1401 N N . GLU A 1 186 ? -6.768 11.858 17.953 1.00 83.69 186 GLU A N 1
ATOM 1402 C CA . GLU A 1 186 ? -5.357 12.229 18.165 1.00 83.69 186 GLU A CA 1
ATOM 1403 C C . GLU A 1 186 ? -4.388 11.090 17.833 1.00 83.69 186 GLU A C 1
ATOM 1405 O O . GLU A 1 186 ? -3.283 11.345 17.354 1.00 83.69 186 GLU A O 1
ATOM 1410 N N . LEU A 1 187 ? -4.816 9.834 18.012 1.00 83.06 187 LEU A N 1
ATOM 1411 C CA . LEU A 1 187 ? -4.004 8.649 17.711 1.00 83.06 187 LEU A CA 1
ATOM 1412 C C . LEU A 1 187 ? -3.559 8.613 16.242 1.00 83.06 187 LEU A C 1
ATOM 1414 O O . LEU A 1 187 ? -2.420 8.264 15.951 1.00 83.06 187 LEU A O 1
ATOM 1418 N N . GLY A 1 188 ? -4.444 8.994 15.315 1.00 80.38 188 GLY A N 1
ATOM 1419 C CA . GLY A 1 188 ? -4.102 9.079 13.893 1.00 80.38 188 GLY A CA 1
ATOM 1420 C C . GLY A 1 188 ? -3.339 10.356 13.543 1.00 80.38 188 GLY A C 1
ATOM 1421 O O . GLY A 1 188 ? -2.427 10.309 12.719 1.00 80.38 188 GLY A O 1
ATOM 1422 N N . LEU A 1 189 ? -3.643 11.487 14.195 1.00 85.25 189 LEU A N 1
ATOM 1423 C CA . LEU A 1 189 ? -2.923 12.747 13.953 1.00 85.25 189 LEU A CA 1
ATOM 1424 C C . LEU A 1 189 ? -1.448 12.689 14.358 1.00 85.25 189 LEU A C 1
ATOM 1426 O O . LEU A 1 189 ? -0.640 13.405 13.765 1.00 85.25 189 LEU A O 1
ATOM 1430 N N . ALA A 1 190 ? -1.078 11.828 15.307 1.00 85.38 190 ALA A N 1
ATOM 1431 C CA . ALA A 1 190 ? 0.315 11.617 15.698 1.00 85.38 190 ALA A CA 1
ATOM 1432 C C . ALA A 1 190 ? 1.226 11.212 14.521 1.00 85.38 190 ALA A C 1
ATOM 1434 O O . ALA A 1 190 ? 2.433 11.442 14.571 1.00 85.38 190 ALA A O 1
ATOM 1435 N N . PHE A 1 191 ? 0.656 10.666 13.440 1.00 84.88 191 PHE A N 1
ATOM 1436 C CA . PHE A 1 191 ? 1.380 10.278 12.227 1.00 84.88 191 PHE A CA 1
ATOM 1437 C C . PHE A 1 191 ? 1.418 11.372 11.142 1.00 84.88 191 PHE A C 1
ATOM 1439 O O . PHE A 1 191 ? 2.047 11.192 10.102 1.00 84.88 191 PHE A O 1
ATOM 1446 N N . LEU A 1 192 ? 0.816 12.547 11.357 1.00 85.81 192 LEU A N 1
ATOM 1447 C CA . LEU A 1 192 ? 0.914 13.656 10.395 1.00 85.81 192 LEU A CA 1
ATOM 1448 C C . LEU A 1 192 ? 2.351 14.175 10.199 1.00 85.81 192 LEU A C 1
ATOM 1450 O O . LEU A 1 192 ? 2.745 14.400 9.052 1.00 85.81 192 LEU A O 1
ATOM 1454 N N . PRO A 1 193 ? 3.184 14.343 11.247 1.00 87.06 193 PRO A N 1
ATOM 1455 C CA . PRO A 1 193 ? 4.571 14.763 11.052 1.00 87.06 193 PRO A CA 1
ATOM 1456 C C . PRO A 1 193 ? 5.385 13.765 10.218 1.00 87.06 193 PRO A C 1
ATOM 1458 O O . PRO A 1 193 ? 6.200 14.178 9.388 1.00 87.06 193 PRO A O 1
ATOM 1461 N N . SER A 1 194 ? 5.150 12.458 10.398 1.00 83.06 194 SER A N 1
ATOM 1462 C CA . SER A 1 194 ? 5.813 11.423 9.599 1.00 83.06 194 SER A CA 1
ATOM 1463 C C . SER A 1 194 ? 5.323 11.434 8.149 1.00 83.06 194 SER A C 1
ATOM 1465 O O . SER A 1 194 ? 6.155 11.334 7.249 1.00 83.06 194 SER A O 1
ATOM 1467 N N . MET A 1 195 ? 4.028 11.676 7.909 1.00 83.06 195 MET A N 1
ATOM 1468 C CA . MET A 1 195 ? 3.464 11.930 6.575 1.00 83.06 195 MET A CA 1
ATOM 1469 C C . MET A 1 195 ? 4.176 13.081 5.854 1.00 83.06 195 MET A C 1
ATOM 1471 O O . MET A 1 195 ? 4.660 12.911 4.734 1.00 83.06 195 MET A O 1
ATOM 1475 N N . LEU A 1 196 ? 4.271 14.248 6.499 1.00 85.31 196 LEU A N 1
ATOM 1476 C CA . LEU A 1 196 ? 4.886 15.441 5.910 1.00 85.31 196 LEU A CA 1
ATOM 1477 C C . LEU A 1 196 ? 6.375 15.232 5.642 1.00 85.31 196 LEU A C 1
ATOM 1479 O O . LEU A 1 196 ? 6.868 15.576 4.568 1.00 85.31 196 LEU A O 1
ATOM 1483 N N . THR A 1 197 ? 7.080 14.621 6.593 1.00 85.81 197 THR A N 1
ATOM 1484 C CA . THR A 1 197 ? 8.512 14.344 6.458 1.00 85.81 197 THR A CA 1
ATOM 1485 C C . THR A 1 197 ? 8.766 13.367 5.318 1.00 85.81 197 THR A C 1
ATOM 1487 O O . THR A 1 197 ? 9.630 13.627 4.485 1.00 85.81 197 THR A O 1
ATOM 1490 N N . PHE A 1 198 ? 7.987 12.288 5.211 1.00 81.88 198 PHE A N 1
ATOM 1491 C CA . PHE A 1 198 ? 8.116 11.333 4.113 1.00 81.88 198 PHE A CA 1
ATOM 1492 C C . PHE A 1 198 ? 7.867 11.997 2.753 1.00 81.88 198 PHE A C 1
ATOM 1494 O O . PHE A 1 198 ? 8.639 11.795 1.816 1.00 81.88 198 PHE A O 1
ATOM 1501 N N . MET A 1 199 ? 6.833 12.837 2.649 1.00 78.06 199 MET A N 1
ATOM 1502 C CA . MET A 1 199 ? 6.515 13.552 1.413 1.00 78.06 199 MET A CA 1
ATOM 1503 C C . MET A 1 199 ? 7.642 14.507 1.001 1.00 78.06 199 MET A C 1
ATOM 1505 O O . MET A 1 199 ? 8.019 14.542 -0.170 1.00 78.06 199 MET A O 1
ATOM 1509 N N . ILE A 1 200 ? 8.220 15.251 1.947 1.00 83.50 200 ILE A N 1
ATOM 1510 C CA . ILE A 1 200 ? 9.370 16.125 1.678 1.00 83.50 200 ILE A CA 1
ATOM 1511 C C . ILE A 1 200 ? 10.576 15.286 1.248 1.00 83.50 200 ILE A C 1
ATOM 1513 O O . ILE A 1 200 ? 11.199 15.593 0.234 1.00 83.50 200 ILE A O 1
ATOM 1517 N N . VAL A 1 201 ? 10.880 14.207 1.972 1.00 83.50 201 VAL A N 1
ATOM 1518 C CA . VAL A 1 201 ? 12.031 13.339 1.696 1.00 83.50 201 VAL A CA 1
ATOM 1519 C C . VAL A 1 201 ? 11.934 12.728 0.304 1.00 83.50 201 VAL A C 1
ATOM 1521 O O . VAL A 1 201 ? 12.883 12.871 -0.457 1.00 83.50 201 VAL A O 1
ATOM 1524 N N . VAL A 1 202 ? 10.812 12.112 -0.077 1.00 76.25 202 VAL A N 1
ATOM 1525 C CA . VAL A 1 202 ? 10.693 11.466 -1.397 1.00 76.25 202 VAL A CA 1
ATOM 1526 C C . VAL A 1 202 ? 10.802 12.471 -2.540 1.00 76.25 202 VAL A C 1
ATOM 1528 O O . VAL A 1 202 ? 11.490 12.197 -3.522 1.00 76.25 202 VAL A O 1
ATOM 1531 N N . ASN A 1 203 ? 10.206 13.656 -2.406 1.00 75.00 203 ASN A N 1
ATOM 1532 C CA . ASN A 1 203 ? 10.302 14.679 -3.446 1.00 75.00 203 ASN A CA 1
ATOM 1533 C C . ASN A 1 203 ? 11.716 15.281 -3.538 1.00 75.00 203 ASN A C 1
ATOM 1535 O O . ASN A 1 203 ? 12.260 15.426 -4.632 1.00 75.00 203 ASN A O 1
ATOM 1539 N N . VAL A 1 204 ? 12.342 15.605 -2.402 1.00 80.62 204 VAL A N 1
ATOM 1540 C CA . VAL A 1 204 ? 13.676 16.226 -2.367 1.00 80.62 204 VAL A CA 1
ATOM 1541 C C . VAL A 1 204 ? 14.766 15.227 -2.751 1.00 80.62 204 VAL A C 1
ATOM 1543 O O . VAL A 1 204 ? 15.579 15.528 -3.625 1.00 80.62 204 VAL A O 1
ATOM 1546 N N . PHE A 1 205 ? 14.779 14.030 -2.156 1.00 78.81 205 PHE A N 1
ATOM 1547 C CA . PHE A 1 205 ? 15.752 12.990 -2.503 1.00 78.81 205 PHE A CA 1
ATOM 1548 C C . PHE A 1 205 ? 15.514 12.417 -3.896 1.00 78.81 205 PHE A C 1
ATOM 1550 O O . PHE A 1 205 ? 16.490 12.080 -4.556 1.00 78.81 205 PHE A O 1
ATOM 1557 N N . GLY A 1 206 ? 14.271 12.371 -4.387 1.00 70.50 206 GLY A N 1
ATOM 1558 C CA . GLY A 1 206 ? 13.991 12.015 -5.779 1.00 70.50 206 GLY A CA 1
ATOM 1559 C C . GLY A 1 206 ? 14.676 12.969 -6.762 1.00 70.50 206 GLY A C 1
ATOM 1560 O O . GLY A 1 206 ? 15.337 12.528 -7.702 1.00 70.50 206 GLY A O 1
ATOM 1561 N N . MET A 1 207 ? 14.613 14.280 -6.502 1.00 69.19 207 MET A N 1
ATOM 1562 C CA . MET A 1 207 ? 15.338 15.279 -7.298 1.00 69.19 207 MET A CA 1
ATOM 1563 C C . MET A 1 207 ? 16.861 15.184 -7.125 1.00 69.19 207 MET A C 1
ATOM 1565 O O . MET A 1 207 ? 17.601 15.315 -8.102 1.00 69.19 207 MET A O 1
ATOM 1569 N N . LEU A 1 208 ? 17.346 14.952 -5.900 1.00 72.62 208 LEU A N 1
ATOM 1570 C CA . LEU A 1 208 ? 18.781 14.855 -5.612 1.00 72.62 208 LEU A CA 1
ATOM 1571 C C . LEU A 1 208 ? 19.421 13.614 -6.244 1.00 72.62 208 LEU A C 1
ATOM 1573 O O . LEU A 1 208 ? 20.511 13.710 -6.805 1.00 72.62 208 LEU A O 1
ATOM 1577 N N . ALA A 1 209 ? 18.739 12.469 -6.194 1.00 69.25 209 ALA A N 1
ATOM 1578 C CA . ALA A 1 209 ? 19.207 11.212 -6.767 1.00 69.25 209 ALA A CA 1
ATOM 1579 C C . ALA A 1 209 ? 19.441 11.339 -8.278 1.00 69.25 209 ALA A C 1
ATOM 1581 O O . ALA A 1 209 ? 20.471 10.897 -8.778 1.00 69.25 209 ALA A O 1
ATOM 1582 N N . HIS A 1 210 ? 18.555 12.039 -8.993 1.00 64.81 210 HIS A N 1
ATOM 1583 C CA . HIS A 1 210 ? 18.746 12.324 -10.417 1.00 64.81 210 HIS A CA 1
ATOM 1584 C C . HIS A 1 210 ? 19.939 13.241 -10.712 1.00 64.81 210 HIS A C 1
ATOM 1586 O O . HIS A 1 210 ? 20.514 13.164 -11.796 1.00 64.81 210 HIS A O 1
ATOM 1592 N N . LYS A 1 211 ? 20.303 14.121 -9.774 1.00 68.25 211 LYS A N 1
ATOM 1593 C CA . LYS A 1 211 ? 21.394 15.085 -9.953 1.00 68.25 211 LYS A CA 1
ATOM 1594 C C . LYS A 1 211 ? 22.767 14.504 -9.601 1.00 68.25 211 LYS A C 1
ATOM 1596 O O . LYS A 1 211 ? 23.758 14.958 -10.157 1.00 68.25 211 LYS A O 1
ATOM 1601 N N . ILE A 1 212 ? 22.815 13.540 -8.679 1.00 69.12 212 ILE A N 1
ATOM 1602 C CA . ILE A 1 212 ? 24.050 12.931 -8.153 1.00 69.12 212 ILE A CA 1
ATOM 1603 C C . ILE A 1 212 ? 24.358 11.582 -8.827 1.00 69.12 212 ILE A C 1
ATOM 1605 O O . ILE A 1 212 ? 25.516 11.199 -8.909 1.00 69.12 212 ILE A O 1
ATOM 1609 N N . GLY A 1 213 ? 23.349 10.863 -9.328 1.00 57.62 213 GLY A N 1
ATOM 1610 C CA . GLY A 1 213 ? 23.505 9.541 -9.951 1.00 57.62 213 GLY A CA 1
ATOM 1611 C C . GLY A 1 213 ? 24.002 9.531 -11.404 1.00 57.62 213 GLY A C 1
ATOM 1612 O O . GLY A 1 213 ? 23.799 8.526 -12.080 1.00 57.62 213 GLY A O 1
ATOM 1613 N N . ARG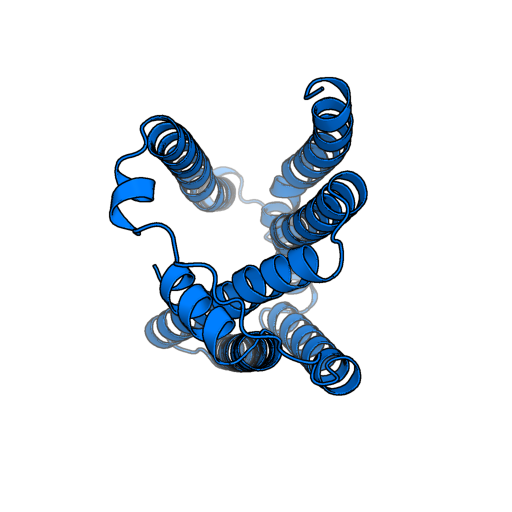 A 1 214 ? 24.592 10.630 -11.895 1.00 47.78 214 ARG A N 1
ATOM 1614 C CA . ARG A 1 214 ? 25.265 10.715 -13.201 1.00 47.78 214 ARG A CA 1
ATOM 1615 C C . ARG A 1 214 ? 26.774 10.730 -13.026 1.00 47.78 214 ARG A C 1
ATOM 1617 O O . ARG A 1 214 ? 27.242 11.575 -12.234 1.00 47.78 214 ARG A O 1
#